Protein AF-A0A9J6EP85-F1 (afdb_monomer_lite)

Sequence (199 aa):
MLLAIYEDELSQPPHRGDGTAGDRTTTSPAGEVPAAAPGVSAAAPAQDTLKTDIIEDSDADQDAQGGNAARDAQGPLRAPEWRRHRQSAVPTGIRGLQAIGLALLLKREENDFLLRQKEMELEHRRLDFEERHTTIAERKLTLKEERLKMEAQRQNSTEILQEISNKLDQLEKKLLAYTNKEAVSKESAQFFGLKYSSS

Organism: Rhipicephalus microplus (NCBI:txid6941)

Radius of gyration: 48.94 Å; chains: 1; bounding box: 104×76×146 Å

Secondary structure (DSSP, 8-state):
---------S-------------------------PPP-----PPP----------------------------------GGGSS------HHHHHHHHHHHHHHHHHHHHHHHHHHHHHHHHHHHHHHHHHHHHHHHHHHHHHHHHHHHHHHHHHHHHHHHHHHHHHHHHHHHHHHHHHHHHHHHHHHHHH-------

Foldseek 3Di:
DDDDDDPDDPDDDDDDDDDDDDDDDDDDDDDDDDDDDDDDDDDDDDPPPPPPPPPPPDDDDDDDPPDPPDDPDDDPPPDPPVPPPPPVVPPPVVVVVVVVVVVVVVVVVVVVVVVVVVVVVVVVVVVVVVVVVVVVVVVVVVVVVVVVVVVVVVVVVVVVVVVVVVVVVVVVVVVVVVVVVVVVVVVVCVVVPDPPPPD

Structure (mmCIF, N/CA/C/O backbone):
data_AF-A0A9J6EP85-F1
#
_entry.id   AF-A0A9J6EP85-F1
#
loop_
_atom_site.group_PDB
_atom_site.id
_atom_site.type_symbol
_atom_site.label_atom_id
_atom_site.label_alt_id
_atom_site.label_comp_id
_atom_site.label_asym_id
_atom_site.label_entity_id
_atom_site.label_seq_id
_atom_site.pdbx_PDB_ins_code
_atom_site.Cartn_x
_atom_site.Cartn_y
_atom_site.Cartn_z
_atom_site.occupancy
_atom_site.B_iso_or_equiv
_atom_site.auth_seq_id
_atom_site.auth_comp_id
_atom_site.auth_asym_id
_atom_site.auth_atom_id
_atom_site.pdbx_PDB_model_num
ATOM 1 N N . MET A 1 1 ? -35.239 11.608 10.887 1.00 47.44 1 MET A N 1
ATOM 2 C CA . MET A 1 1 ? -34.723 12.824 10.218 1.00 47.44 1 MET A CA 1
ATOM 3 C C . MET A 1 1 ? -33.236 12.911 10.515 1.00 47.44 1 MET A C 1
ATOM 5 O O . MET A 1 1 ? -32.899 12.710 11.671 1.00 47.44 1 MET A O 1
ATOM 9 N N . LEU A 1 2 ? -32.413 13.194 9.495 1.00 42.66 2 LEU A N 1
ATOM 10 C CA . LEU A 1 2 ? -30.933 13.246 9.477 1.00 42.66 2 LEU A CA 1
ATOM 11 C C . LEU A 1 2 ? -30.192 11.939 9.131 1.00 42.66 2 LEU A C 1
ATOM 13 O O . LEU A 1 2 ? -29.310 11.495 9.851 1.00 42.66 2 LEU A O 1
ATOM 17 N N . LEU A 1 3 ? -30.512 11.376 7.965 1.00 48.06 3 LEU A N 1
ATOM 18 C CA . LEU A 1 3 ? -29.605 10.538 7.171 1.00 48.06 3 LEU A CA 1
ATOM 19 C C . LEU A 1 3 ? -29.808 10.939 5.706 1.00 48.06 3 LEU A C 1
ATOM 21 O O . LEU A 1 3 ? -30.805 10.516 5.132 1.00 48.06 3 LEU A O 1
ATOM 25 N N . ALA A 1 4 ? -28.954 11.816 5.164 1.00 52.66 4 ALA A N 1
ATOM 26 C CA . ALA A 1 4 ? -28.744 12.038 3.719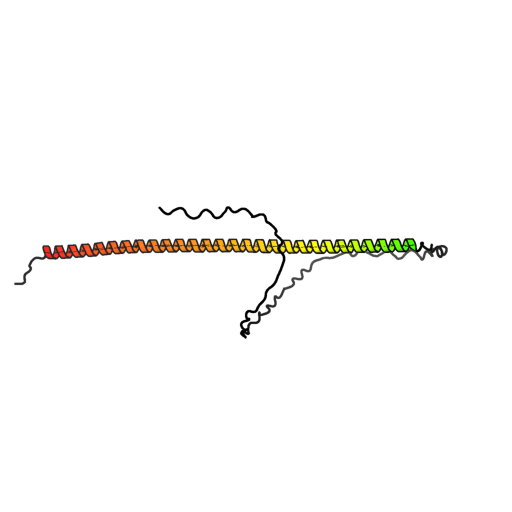 1.00 52.66 4 ALA A CA 1
ATOM 27 C C . ALA A 1 4 ? -27.883 13.291 3.468 1.00 52.66 4 ALA A C 1
ATOM 29 O O . ALA A 1 4 ? -28.411 14.306 3.035 1.00 52.66 4 ALA A O 1
ATOM 30 N N . ILE A 1 5 ? -26.578 13.243 3.744 1.00 56.25 5 ILE A N 1
ATOM 31 C CA . ILE A 1 5 ? -25.584 14.117 3.094 1.00 56.25 5 ILE A CA 1
ATOM 32 C C . ILE A 1 5 ? -24.268 13.341 3.151 1.00 56.25 5 ILE A C 1
ATOM 34 O O . ILE A 1 5 ? -23.709 13.278 4.233 1.00 56.25 5 ILE A O 1
ATOM 38 N N . TYR A 1 6 ? -23.855 12.666 2.074 1.00 49.81 6 TYR A N 1
ATOM 39 C CA . TYR A 1 6 ? -22.454 12.324 1.732 1.00 49.81 6 TYR A CA 1
ATOM 40 C C . TYR A 1 6 ? -22.402 11.348 0.542 1.00 49.81 6 TYR A C 1
ATOM 42 O O . TYR A 1 6 ? -21.746 10.321 0.609 1.00 49.81 6 TYR A O 1
ATOM 50 N N . GLU A 1 7 ? -23.079 11.660 -0.562 1.00 52.28 7 GLU A N 1
ATOM 51 C CA . GLU A 1 7 ? -22.763 11.066 -1.870 1.00 52.28 7 GLU A CA 1
ATOM 52 C C . GLU A 1 7 ? -23.063 12.106 -2.953 1.00 52.28 7 GLU A C 1
ATOM 54 O O . GLU A 1 7 ? -24.185 12.153 -3.441 1.00 52.28 7 GLU A O 1
ATOM 59 N N . ASP A 1 8 ? -22.102 12.989 -3.273 1.00 47.31 8 ASP A N 1
ATOM 60 C CA . ASP A 1 8 ? -22.182 13.798 -4.508 1.00 47.31 8 ASP A CA 1
ATOM 61 C C . ASP A 1 8 ? -20.848 14.409 -5.013 1.00 47.31 8 ASP A C 1
ATOM 63 O O . ASP A 1 8 ? -20.841 15.460 -5.645 1.00 47.31 8 ASP A O 1
ATOM 67 N N . GLU A 1 9 ? -19.683 13.787 -4.769 1.00 47.81 9 GLU A N 1
ATOM 68 C CA . GLU A 1 9 ? -18.381 14.350 -5.218 1.00 47.81 9 GLU A CA 1
ATOM 69 C C . GLU A 1 9 ? -17.581 13.483 -6.209 1.00 47.81 9 GLU A C 1
ATOM 71 O O . GLU A 1 9 ? -16.380 13.671 -6.389 1.00 47.81 9 GLU A O 1
ATOM 76 N N . LEU A 1 10 ? -18.224 12.560 -6.929 1.00 51.25 10 LEU A N 1
ATOM 77 C CA . LEU A 1 10 ? -17.559 11.755 -7.969 1.00 51.25 10 LEU A CA 1
ATOM 78 C C . LEU A 1 10 ? -18.275 11.836 -9.323 1.00 51.25 10 LEU A C 1
ATOM 80 O O . LEU A 1 10 ? -18.579 10.829 -9.952 1.00 51.25 10 LEU A O 1
ATOM 84 N N . SER A 1 11 ? -18.525 13.058 -9.796 1.00 51.59 11 SER A N 1
ATOM 85 C CA . SER A 1 11 ? -18.908 13.306 -11.190 1.00 51.59 11 SER A CA 1
ATOM 86 C C . SER A 1 11 ? -18.532 14.726 -11.625 1.00 51.59 11 SER A C 1
ATOM 88 O O . SER A 1 11 ? -19.385 15.607 -11.724 1.00 51.59 11 SER A O 1
ATOM 90 N N . GLN A 1 12 ? -17.255 14.956 -11.941 1.00 55.44 12 GLN A N 1
ATOM 91 C CA . GLN A 1 12 ? -16.873 16.067 -12.817 1.00 55.44 12 GLN A CA 1
ATOM 92 C C . GLN A 1 12 ? -16.028 15.552 -13.995 1.00 55.44 12 GLN A C 1
ATOM 94 O O . GLN A 1 12 ? -15.040 14.848 -13.774 1.00 55.44 12 GLN A O 1
ATOM 99 N N . PRO A 1 13 ? -16.411 15.861 -15.250 1.00 61.78 13 PRO A N 1
ATOM 100 C CA . PRO A 1 13 ? -15.645 15.508 -16.443 1.00 61.78 13 PRO A CA 1
ATOM 101 C C . PRO A 1 13 ? -14.466 16.479 -16.669 1.00 61.78 13 PRO A C 1
ATOM 103 O O . PRO A 1 13 ? -14.471 17.592 -16.140 1.00 61.78 13 PRO A O 1
ATOM 106 N N . PRO A 1 14 ? -13.454 16.106 -17.478 1.00 59.59 14 PRO A N 1
ATOM 107 C CA . PRO A 1 14 ? -12.296 16.960 -17.718 1.00 59.59 14 PRO A CA 1
ATOM 108 C C . PRO A 1 14 ? -12.664 18.137 -18.632 1.00 59.59 14 PRO A C 1
ATOM 110 O O . PRO A 1 14 ? -13.113 17.947 -19.766 1.00 59.59 14 PRO A O 1
ATOM 113 N N . HIS A 1 15 ? -12.433 19.364 -18.160 1.00 58.47 15 HIS A N 1
ATOM 114 C CA . HIS A 1 15 ? -12.552 20.559 -18.988 1.00 58.47 15 HIS A CA 1
ATOM 115 C C . HIS A 1 15 ? -11.444 20.593 -20.047 1.00 58.47 15 HIS A C 1
ATOM 117 O O . HIS A 1 15 ? -10.254 20.734 -19.767 1.00 58.47 15 HIS A O 1
ATOM 123 N N . ARG A 1 16 ? -11.899 20.444 -21.290 1.00 52.47 16 ARG A N 1
ATOM 124 C CA . ARG A 1 16 ? -11.203 20.720 -22.544 1.00 52.47 16 ARG A CA 1
ATOM 125 C C . ARG A 1 16 ? -10.906 22.223 -22.616 1.00 52.47 16 ARG A C 1
ATOM 127 O O . ARG A 1 16 ? -11.769 23.026 -22.279 1.00 52.47 16 ARG A O 1
ATOM 134 N N . GLY A 1 17 ? -9.675 22.563 -22.989 1.00 48.53 17 GLY A N 1
ATOM 135 C CA . GLY A 1 17 ? -9.138 23.916 -22.881 1.00 48.53 17 GLY A CA 1
ATOM 136 C C . GLY A 1 17 ? -9.738 24.942 -23.833 1.00 48.53 17 GLY A C 1
ATOM 137 O O . GLY A 1 17 ? -10.342 24.589 -24.838 1.00 48.53 17 GLY A O 1
ATOM 138 N N . ASP A 1 18 ? -9.442 26.202 -23.531 1.00 49.44 18 ASP A N 1
ATOM 139 C CA . ASP A 1 18 ? -9.419 27.289 -24.497 1.00 49.44 18 ASP A CA 1
ATOM 140 C C . ASP A 1 18 ? -8.158 28.115 -24.257 1.00 49.44 18 ASP A C 1
ATOM 142 O O . ASP A 1 18 ? -7.893 28.620 -23.164 1.00 49.44 18 ASP A O 1
ATOM 146 N N . GLY A 1 19 ? -7.336 28.181 -25.300 1.00 49.34 19 GLY A N 1
ATOM 147 C CA . GLY A 1 19 ? -6.222 29.100 -25.377 1.00 49.34 19 GLY A CA 1
ATOM 148 C C . GLY A 1 19 ? -6.728 30.483 -25.754 1.00 49.34 19 GLY A C 1
ATOM 149 O O . GLY A 1 19 ? -7.435 30.642 -26.743 1.00 49.34 19 GLY A O 1
ATOM 150 N N . THR A 1 20 ? -6.276 31.494 -25.026 1.00 53.97 20 THR A N 1
ATOM 151 C CA . THR A 1 20 ? -6.288 32.875 -25.506 1.00 53.97 20 THR A CA 1
ATOM 152 C C . THR A 1 20 ? -4.973 33.535 -25.140 1.00 53.97 20 THR A C 1
ATOM 154 O O . THR A 1 20 ? -4.663 33.755 -23.971 1.00 53.97 20 THR A O 1
ATOM 157 N N . ALA A 1 21 ? -4.201 33.825 -26.185 1.00 51.84 21 ALA A N 1
ATOM 158 C CA . ALA A 1 21 ? -3.102 34.768 -26.169 1.00 51.84 21 ALA A CA 1
ATOM 159 C C . ALA A 1 21 ? -3.625 36.169 -25.813 1.00 51.84 21 ALA A C 1
ATOM 161 O O . ALA A 1 21 ? -4.659 36.597 -26.325 1.00 51.84 21 ALA A O 1
ATOM 162 N N . GLY A 1 22 ? -2.896 36.882 -24.960 1.00 46.72 22 GLY A N 1
ATOM 163 C CA . GLY A 1 22 ? -3.214 38.244 -24.548 1.00 46.72 22 GLY A CA 1
ATOM 164 C C . GLY A 1 22 ? -1.950 38.949 -24.086 1.00 46.72 22 GLY A C 1
ATOM 165 O O . GLY A 1 22 ? -1.411 38.659 -23.026 1.00 46.72 22 GLY A O 1
ATOM 166 N N . ASP A 1 23 ? -1.466 39.817 -24.956 1.00 44.22 23 ASP A N 1
ATOM 167 C CA . ASP A 1 23 ? -0.213 40.552 -24.909 1.00 44.22 23 ASP A CA 1
ATOM 168 C C . ASP A 1 23 ? -0.287 41.754 -23.932 1.00 44.22 23 ASP A C 1
ATOM 170 O O . ASP A 1 23 ? -1.330 42.394 -23.809 1.00 44.22 23 ASP A O 1
ATOM 174 N N . ARG A 1 24 ? 0.878 42.119 -23.373 1.00 44.25 24 ARG A N 1
ATOM 175 C CA . ARG A 1 24 ? 1.337 43.479 -22.986 1.00 44.25 24 ARG A CA 1
ATOM 176 C C . ARG A 1 24 ? 0.997 44.156 -21.636 1.00 44.25 24 ARG A C 1
ATOM 178 O O . ARG A 1 24 ? -0.131 44.464 -21.279 1.00 44.25 24 ARG A O 1
ATOM 185 N N . THR A 1 25 ? 2.124 44.632 -21.080 1.00 40.75 25 THR A N 1
ATOM 186 C CA . THR A 1 25 ? 2.438 45.949 -20.474 1.00 40.75 25 THR A CA 1
ATOM 187 C C . THR A 1 25 ? 2.262 46.201 -18.970 1.00 40.75 25 THR A C 1
ATOM 189 O O . THR A 1 25 ? 1.178 46.459 -18.475 1.00 40.75 25 THR A O 1
ATOM 192 N N . THR A 1 26 ? 3.435 46.242 -18.313 1.00 52.06 26 THR A N 1
ATOM 193 C CA . THR A 1 26 ? 3.971 47.286 -17.407 1.00 52.06 26 THR A CA 1
ATOM 194 C C . THR A 1 26 ? 3.113 47.802 -16.252 1.00 52.06 26 THR A C 1
ATOM 196 O O . THR A 1 26 ? 2.194 48.571 -16.492 1.00 52.06 26 THR A O 1
ATOM 199 N N . THR A 1 27 ? 3.588 47.576 -15.016 1.00 39.91 27 THR A N 1
ATOM 200 C CA . THR A 1 27 ? 4.033 48.637 -14.075 1.00 39.91 27 THR A CA 1
ATOM 201 C C . THR A 1 27 ? 4.578 48.033 -12.768 1.00 39.91 27 THR A C 1
ATOM 203 O O . THR A 1 27 ? 3.901 47.249 -12.116 1.00 39.91 27 THR A O 1
ATOM 206 N N . SER A 1 28 ? 5.807 48.423 -12.404 1.00 43.47 28 SER A N 1
ATOM 207 C CA . SER A 1 28 ? 6.413 48.349 -11.051 1.00 43.47 28 SER A CA 1
ATOM 208 C C . SER A 1 28 ? 5.618 49.241 -10.062 1.00 43.47 28 SER A C 1
ATOM 210 O O . SER A 1 28 ? 4.925 50.124 -10.575 1.00 43.47 28 SER A O 1
ATOM 212 N N . PRO A 1 29 ? 5.728 49.144 -8.708 1.00 57.97 29 PRO A N 1
ATOM 213 C CA . PRO A 1 29 ? 7.002 49.026 -7.978 1.00 57.97 29 PRO A CA 1
ATOM 214 C C . PRO A 1 29 ? 7.007 48.227 -6.645 1.00 57.97 29 PRO A C 1
ATOM 216 O O . PRO A 1 29 ? 5.978 47.881 -6.086 1.00 57.97 29 PRO A O 1
ATOM 219 N N . ALA A 1 30 ? 8.232 47.997 -6.153 1.00 44.72 30 ALA A N 1
ATOM 220 C CA . ALA A 1 30 ? 8.689 48.003 -4.753 1.00 44.72 30 ALA A CA 1
ATOM 221 C C . ALA A 1 30 ? 7.806 47.398 -3.635 1.00 44.72 30 ALA A C 1
ATOM 223 O O . ALA A 1 30 ? 6.784 47.952 -3.250 1.00 44.72 30 ALA A O 1
ATOM 224 N N . GLY A 1 31 ? 8.335 46.355 -2.990 1.00 40.81 31 GLY A N 1
ATOM 225 C CA . GLY A 1 31 ? 7.907 45.865 -1.674 1.00 40.81 31 GLY A CA 1
ATOM 226 C C . GLY A 1 31 ? 8.790 44.688 -1.259 1.00 40.81 31 GLY A C 1
ATOM 227 O O . GLY A 1 31 ? 8.630 43.587 -1.761 1.00 40.81 31 GLY A O 1
ATOM 228 N N . GLU A 1 32 ? 9.922 44.978 -0.624 1.00 41.56 32 GLU A N 1
ATOM 229 C CA . GLU A 1 32 ? 10.151 44.698 0.801 1.00 41.56 32 GLU A CA 1
ATOM 230 C C . GLU A 1 32 ? 10.635 43.261 1.069 1.00 41.56 32 GLU A C 1
ATOM 232 O O . GLU A 1 32 ? 9.890 42.287 1.085 1.00 41.56 32 GLU A O 1
ATOM 237 N N . VAL A 1 33 ? 11.949 43.163 1.272 1.00 55.19 33 VAL A N 1
ATOM 238 C CA . VAL A 1 33 ? 12.662 41.989 1.773 1.00 55.19 33 VAL A CA 1
ATOM 239 C C . VAL A 1 33 ? 12.679 42.075 3.299 1.00 55.19 33 VAL A C 1
ATOM 241 O O . VAL A 1 33 ? 13.221 43.055 3.814 1.00 55.19 33 VAL A O 1
ATOM 244 N N . PRO A 1 34 ? 12.220 41.058 4.045 1.00 57.53 34 PRO A N 1
ATOM 245 C CA . PRO A 1 34 ? 12.643 40.889 5.419 1.00 57.53 34 PRO A CA 1
ATOM 246 C C . PRO A 1 34 ? 13.739 39.823 5.517 1.00 57.53 34 PRO A C 1
ATOM 248 O O . PRO A 1 34 ? 13.536 38.642 5.256 1.00 57.53 34 PRO A O 1
ATOM 251 N N . ALA A 1 35 ? 14.911 40.322 5.904 1.00 42.84 35 ALA A N 1
ATOM 252 C CA . ALA A 1 35 ? 15.793 39.787 6.935 1.00 42.84 35 ALA A CA 1
ATOM 253 C C . ALA A 1 35 ? 16.073 38.272 6.954 1.00 42.84 35 ALA A C 1
ATOM 255 O O . ALA A 1 35 ? 15.329 37.462 7.501 1.00 42.84 35 ALA A O 1
ATOM 256 N N . ALA A 1 36 ? 17.282 37.942 6.498 1.00 44.28 36 ALA A N 1
ATOM 257 C CA . ALA A 1 36 ? 18.016 36.762 6.920 1.00 44.28 36 ALA A CA 1
ATOM 258 C C . ALA A 1 36 ? 18.275 36.801 8.439 1.00 44.28 36 ALA A C 1
ATOM 260 O O . ALA A 1 36 ? 18.883 37.747 8.945 1.00 44.28 36 ALA A O 1
ATOM 261 N N . ALA A 1 37 ? 17.854 35.754 9.149 1.00 49.94 37 ALA A N 1
ATOM 262 C CA . ALA A 1 37 ? 18.314 35.448 10.500 1.00 49.94 37 ALA A CA 1
ATOM 263 C C . ALA A 1 37 ? 19.398 34.351 10.441 1.00 49.94 37 ALA A C 1
ATOM 265 O O . ALA A 1 37 ? 19.275 33.420 9.638 1.00 49.94 37 ALA A O 1
ATOM 266 N N . PRO A 1 38 ? 20.462 34.445 11.258 1.00 53.78 38 PRO A N 1
ATOM 267 C CA . PRO A 1 38 ? 21.594 33.533 11.211 1.00 53.78 38 PRO A CA 1
ATOM 268 C C . PRO A 1 38 ? 21.418 32.342 12.160 1.00 53.78 38 PRO A C 1
ATOM 270 O O . PRO A 1 38 ? 20.902 32.479 13.264 1.00 53.78 38 PRO A O 1
ATOM 273 N N . GLY A 1 39 ? 21.989 31.207 11.758 1.00 41.38 39 GLY A N 1
ATOM 274 C CA . GLY A 1 39 ? 22.567 30.235 12.681 1.00 41.38 39 GLY A CA 1
ATOM 275 C C . GLY A 1 39 ? 21.625 29.172 13.236 1.00 41.38 39 GLY A C 1
ATOM 276 O O . GLY A 1 39 ? 21.005 29.371 14.270 1.00 41.38 39 GLY A O 1
ATOM 277 N N . VAL A 1 40 ? 21.701 27.969 12.663 1.00 43.84 40 VAL A N 1
ATOM 278 C CA . VAL A 1 40 ? 21.847 26.760 13.484 1.00 43.84 40 VAL A CA 1
ATOM 279 C C . VAL A 1 40 ? 22.869 25.856 12.802 1.00 43.84 40 VAL A C 1
ATOM 281 O O . VAL A 1 40 ? 22.677 25.379 11.687 1.00 43.84 40 VAL A O 1
ATOM 284 N N . SER A 1 41 ? 24.004 25.719 13.473 1.00 47.19 41 SER A N 1
ATOM 285 C CA . SER A 1 41 ? 25.067 24.775 13.165 1.00 47.19 41 SER A CA 1
ATOM 286 C C . SER A 1 41 ? 24.737 23.423 13.809 1.00 47.19 41 SER A C 1
ATOM 288 O O . SER A 1 41 ? 24.039 23.389 14.820 1.00 47.19 41 SER A O 1
ATOM 290 N N . ALA A 1 42 ? 25.338 22.363 13.265 1.00 40.09 42 ALA A N 1
ATOM 291 C CA . ALA A 1 42 ? 25.390 20.977 13.749 1.00 40.09 42 ALA A CA 1
ATOM 292 C C . ALA A 1 42 ? 24.246 20.032 13.329 1.00 40.09 42 ALA A C 1
ATOM 294 O O . ALA A 1 42 ? 23.185 19.985 13.938 1.00 40.09 42 ALA A O 1
ATOM 295 N N . ALA A 1 43 ? 24.536 19.170 12.353 1.00 40.56 43 ALA A N 1
ATOM 296 C CA . ALA A 1 43 ? 24.827 17.757 12.620 1.00 40.56 43 ALA A CA 1
ATOM 297 C C . ALA A 1 43 ? 25.292 17.083 11.318 1.00 40.56 43 ALA A C 1
ATOM 299 O O . ALA A 1 43 ? 24.580 17.062 10.318 1.00 40.56 43 ALA A O 1
ATOM 300 N N . ALA A 1 44 ? 26.520 16.570 11.331 1.00 54.03 44 ALA A N 1
ATOM 301 C CA . ALA A 1 44 ? 27.072 15.757 10.259 1.00 54.03 44 ALA A CA 1
ATOM 302 C C . ALA A 1 44 ? 26.286 14.439 10.141 1.00 54.03 44 ALA A C 1
ATOM 304 O O . ALA A 1 44 ? 26.082 13.786 11.167 1.00 54.03 44 ALA A O 1
ATOM 305 N N . PRO A 1 45 ? 25.884 13.991 8.940 1.00 54.66 45 PRO A N 1
ATOM 306 C CA . PRO A 1 45 ? 25.510 12.600 8.769 1.00 54.66 45 PRO A CA 1
ATOM 307 C C . PRO A 1 45 ? 26.788 11.755 8.779 1.00 54.66 45 PRO A C 1
ATOM 309 O O . PRO A 1 45 ? 27.689 11.940 7.958 1.00 54.66 45 PRO A O 1
ATOM 312 N N . ALA A 1 46 ? 26.863 10.856 9.759 1.00 48.53 46 ALA A N 1
ATOM 313 C CA . ALA A 1 46 ? 27.843 9.789 9.822 1.00 48.53 46 ALA A CA 1
ATOM 314 C C . ALA A 1 46 ? 27.864 9.039 8.484 1.00 48.53 46 ALA A C 1
ATOM 316 O O . ALA A 1 46 ? 26.829 8.592 7.990 1.00 48.53 46 ALA A O 1
ATOM 317 N N . GLN A 1 47 ? 29.047 8.937 7.884 1.00 44.31 47 GLN A N 1
ATOM 318 C CA . GLN A 1 47 ? 29.271 8.027 6.776 1.00 44.31 47 GLN A CA 1
ATOM 319 C C . GLN A 1 47 ? 29.348 6.615 7.348 1.00 44.31 47 GLN A C 1
ATOM 321 O O . GLN A 1 47 ? 30.398 6.192 7.834 1.00 44.31 47 GLN A O 1
ATOM 326 N N . ASP A 1 48 ? 28.224 5.905 7.309 1.00 46.03 48 ASP A N 1
ATOM 327 C CA . ASP A 1 48 ? 28.226 4.459 7.466 1.00 46.03 48 ASP A CA 1
ATOM 328 C C . ASP A 1 48 ? 28.921 3.857 6.247 1.00 46.03 48 ASP A C 1
ATOM 330 O O . ASP A 1 48 ? 28.426 3.842 5.119 1.00 46.03 48 ASP A O 1
ATOM 334 N N . THR A 1 49 ? 30.138 3.399 6.506 1.00 52.31 49 THR A N 1
ATOM 335 C CA . THR A 1 49 ? 30.929 2.569 5.614 1.00 52.31 49 THR A CA 1
ATOM 336 C C . THR A 1 49 ? 30.253 1.206 5.528 1.00 52.31 49 THR A C 1
ATOM 338 O O . THR A 1 49 ? 30.526 0.295 6.308 1.00 52.31 49 THR A O 1
ATOM 341 N N . LEU A 1 50 ? 29.340 1.066 4.568 1.00 48.50 50 LEU A N 1
ATOM 342 C CA . LEU A 1 50 ? 28.890 -0.237 4.097 1.00 48.50 50 LEU A CA 1
ATOM 343 C C . LEU A 1 50 ? 30.108 -0.969 3.526 1.00 48.50 50 LEU A C 1
ATOM 345 O O . LEU A 1 50 ? 30.523 -0.746 2.390 1.00 48.50 50 LEU A O 1
ATOM 349 N N . LYS A 1 51 ? 30.697 -1.831 4.359 1.00 49.25 51 LYS A N 1
ATOM 350 C CA . LYS A 1 51 ? 31.507 -2.964 3.921 1.00 49.25 51 LYS A CA 1
ATOM 351 C C . LYS A 1 51 ? 30.617 -3.832 3.040 1.00 49.25 51 LYS A C 1
ATOM 353 O O . LYS A 1 51 ? 29.833 -4.637 3.530 1.00 49.25 51 LYS A O 1
ATOM 358 N N . THR A 1 52 ? 30.705 -3.621 1.737 1.00 51.88 52 THR A N 1
ATOM 359 C CA . THR A 1 52 ? 30.329 -4.636 0.765 1.00 51.88 52 THR A CA 1
ATOM 360 C C . THR A 1 52 ? 31.395 -5.717 0.842 1.00 51.88 52 THR A C 1
ATOM 362 O O . THR A 1 52 ? 32.497 -5.541 0.318 1.00 51.88 52 THR A O 1
ATOM 365 N N . ASP A 1 53 ? 31.082 -6.801 1.545 1.00 50.94 53 ASP A N 1
ATOM 366 C CA . ASP A 1 53 ? 31.773 -8.070 1.370 1.00 50.94 53 ASP A CA 1
ATOM 367 C C . ASP A 1 53 ? 31.538 -8.496 -0.084 1.00 50.94 53 ASP A C 1
ATOM 369 O O . ASP A 1 53 ? 30.451 -8.920 -0.477 1.00 50.94 53 ASP A O 1
ATOM 373 N N . ILE A 1 54 ? 32.554 -8.257 -0.910 1.00 54.06 54 ILE A N 1
ATOM 374 C CA . ILE A 1 54 ? 32.657 -8.785 -2.263 1.00 54.06 54 ILE A CA 1
ATOM 375 C C . ILE A 1 54 ? 32.865 -10.286 -2.083 1.00 54.06 54 ILE A C 1
ATOM 377 O O . ILE A 1 54 ? 33.950 -10.736 -1.722 1.00 54.06 54 ILE A O 1
ATOM 381 N N . ILE A 1 55 ? 31.793 -11.048 -2.272 1.00 51.09 55 ILE A N 1
ATOM 382 C CA . ILE A 1 55 ? 31.869 -12.488 -2.481 1.00 51.09 55 ILE A CA 1
ATOM 383 C C . ILE A 1 55 ? 32.460 -12.660 -3.880 1.00 51.09 55 ILE A C 1
ATOM 385 O O . ILE A 1 55 ? 31.788 -12.470 -4.893 1.00 51.09 55 ILE A O 1
ATOM 389 N N . GLU A 1 56 ? 33.765 -12.919 -3.920 1.00 51.22 56 GLU A N 1
ATOM 390 C CA . GLU A 1 56 ? 34.448 -13.465 -5.085 1.00 51.22 56 GLU A CA 1
ATOM 391 C C . GLU A 1 56 ? 33.993 -14.919 -5.254 1.00 51.22 56 GLU A C 1
ATOM 393 O O . GLU A 1 56 ? 34.650 -15.846 -4.781 1.00 51.22 56 GLU A O 1
ATOM 398 N N . ASP A 1 57 ? 32.868 -15.122 -5.938 1.00 48.75 57 ASP A N 1
ATOM 399 C CA . ASP A 1 57 ? 32.564 -16.420 -6.534 1.00 48.75 57 ASP A CA 1
ATOM 400 C C . ASP A 1 57 ? 33.496 -16.599 -7.741 1.00 48.75 57 ASP A C 1
ATOM 402 O O . ASP A 1 57 ? 33.202 -16.253 -8.888 1.00 48.75 57 ASP A O 1
ATOM 406 N N . SER A 1 58 ? 34.692 -17.095 -7.415 1.00 53.84 58 SER A N 1
ATOM 407 C CA . SER A 1 58 ? 35.423 -18.018 -8.273 1.00 53.84 58 SER A CA 1
ATOM 408 C C . SER A 1 58 ? 34.476 -19.136 -8.685 1.00 53.84 58 SER A C 1
ATOM 410 O O . SER A 1 58 ? 33.852 -19.727 -7.816 1.00 53.84 58 SER A O 1
ATOM 412 N N . AS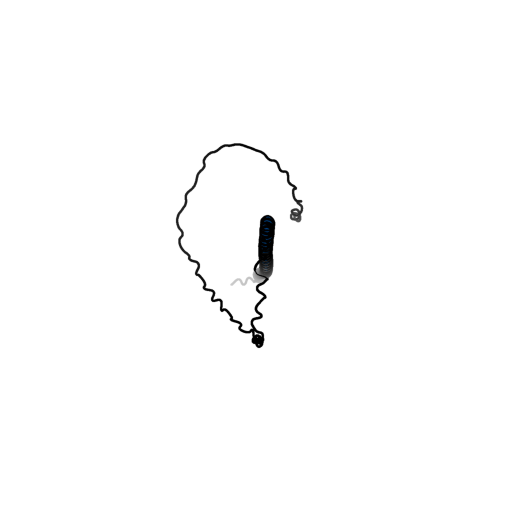P A 1 59 ? 34.358 -19.373 -9.990 1.00 55.00 59 ASP A N 1
ATOM 413 C CA . ASP A 1 59 ? 34.325 -20.700 -10.618 1.00 55.00 59 ASP A CA 1
ATOM 414 C C . ASP A 1 59 ? 33.968 -20.528 -12.101 1.00 55.00 59 ASP A C 1
ATOM 416 O O . ASP A 1 59 ? 32.809 -20.476 -12.511 1.00 55.00 59 ASP A O 1
ATOM 420 N N . ALA A 1 60 ? 35.007 -20.418 -12.926 1.00 55.31 60 ALA A N 1
ATOM 421 C CA . ALA A 1 60 ? 34.926 -20.736 -14.346 1.00 55.31 60 ALA A CA 1
ATOM 422 C C . ALA A 1 60 ? 36.246 -21.385 -14.771 1.00 55.31 60 ALA A C 1
ATOM 424 O O . ALA A 1 60 ? 37.143 -20.759 -15.341 1.00 55.31 60 ALA A O 1
ATOM 425 N N . ASP A 1 61 ? 36.352 -22.649 -14.370 1.00 53.81 61 ASP A N 1
ATOM 426 C CA . ASP A 1 61 ? 36.838 -23.780 -15.159 1.00 53.81 61 ASP A CA 1
ATOM 427 C C . ASP A 1 61 ? 37.213 -23.430 -16.610 1.00 53.81 61 ASP A C 1
ATOM 429 O O . ASP A 1 61 ? 36.422 -22.905 -17.391 1.00 53.81 61 ASP A O 1
ATOM 433 N N . GLN A 1 62 ? 38.500 -23.539 -16.927 1.00 54.41 62 GLN A N 1
ATOM 434 C CA . GLN A 1 62 ? 39.123 -24.722 -17.535 1.00 54.41 62 GLN A CA 1
ATOM 435 C C . GLN A 1 62 ? 38.915 -24.820 -19.055 1.00 54.41 62 GLN A C 1
ATOM 437 O O . GLN A 1 62 ? 37.817 -24.902 -19.593 1.00 54.41 62 GLN A O 1
ATOM 442 N N . ASP A 1 63 ? 40.071 -24.893 -19.710 1.00 56.28 63 ASP A N 1
ATOM 443 C CA . ASP A 1 63 ? 40.326 -25.685 -20.906 1.00 56.28 63 ASP A CA 1
ATOM 444 C C . ASP A 1 63 ? 39.771 -25.192 -22.244 1.00 56.28 63 ASP A C 1
ATOM 446 O O . ASP A 1 63 ? 38.866 -25.751 -22.856 1.00 56.28 63 ASP A O 1
ATOM 450 N N . ALA A 1 64 ? 40.515 -24.245 -22.818 1.00 55.69 64 ALA A N 1
ATOM 451 C CA . ALA A 1 64 ? 40.706 -24.183 -24.263 1.00 55.69 64 ALA A CA 1
ATOM 452 C C . ALA A 1 64 ? 42.205 -24.152 -24.612 1.00 55.69 64 ALA A C 1
ATOM 454 O O . ALA A 1 64 ? 42.710 -23.215 -25.231 1.00 55.69 64 ALA A O 1
ATOM 455 N N . GLN A 1 65 ? 42.932 -25.216 -24.245 1.00 53.94 65 GLN A N 1
ATOM 456 C CA . GLN A 1 65 ? 44.166 -25.608 -24.939 1.00 53.94 65 GLN A CA 1
ATOM 457 C C . GLN A 1 65 ? 43.806 -26.149 -26.335 1.00 53.94 65 GLN A C 1
ATOM 459 O O . GLN A 1 65 ? 43.816 -27.348 -26.600 1.00 53.94 65 GLN A O 1
ATOM 464 N N . GLY A 1 66 ? 43.462 -25.239 -27.247 1.00 47.00 66 GLY A N 1
ATOM 465 C CA . GLY A 1 66 ? 43.380 -25.507 -28.681 1.00 47.00 66 GLY A CA 1
ATOM 466 C C . GLY A 1 66 ? 44.749 -25.287 -29.320 1.00 47.00 66 GLY A C 1
ATOM 467 O O . GLY A 1 66 ? 45.199 -24.152 -29.460 1.00 47.00 66 GLY A O 1
ATOM 468 N N . GLY A 1 67 ? 45.432 -26.380 -29.659 1.00 49.84 67 GLY A N 1
ATOM 469 C CA . GLY A 1 67 ? 46.812 -26.395 -30.135 1.00 49.84 67 GLY A CA 1
ATOM 470 C C . GLY A 1 67 ? 47.078 -25.557 -31.389 1.00 49.84 67 GLY A C 1
ATOM 471 O O . GLY A 1 67 ? 46.545 -25.818 -32.462 1.00 49.84 67 GLY A O 1
ATOM 472 N N . ASN A 1 68 ? 48.026 -24.626 -31.274 1.00 52.41 68 ASN A N 1
ATOM 473 C CA . ASN A 1 68 ? 48.745 -24.054 -32.410 1.00 52.41 68 ASN A CA 1
ATOM 474 C C . ASN A 1 68 ? 49.989 -24.905 -32.696 1.00 52.41 68 ASN A C 1
ATOM 476 O O . ASN A 1 68 ? 51.116 -24.503 -32.422 1.00 52.41 68 ASN A O 1
ATOM 480 N N . ALA A 1 69 ? 49.779 -26.102 -33.238 1.00 56.62 69 ALA A N 1
ATOM 481 C CA . ALA A 1 69 ? 50.844 -26.959 -33.747 1.00 56.62 69 ALA A CA 1
ATOM 482 C C . ALA A 1 69 ? 50.572 -27.282 -35.220 1.00 56.62 69 ALA A C 1
ATOM 484 O O . ALA A 1 69 ? 50.127 -28.375 -35.540 1.00 56.62 69 ALA A O 1
ATOM 485 N N . ALA A 1 70 ? 50.783 -26.297 -36.101 1.00 58.00 70 ALA A N 1
ATOM 486 C CA . ALA A 1 70 ? 51.067 -26.487 -37.530 1.00 58.00 70 ALA A CA 1
ATOM 487 C C . ALA A 1 70 ? 51.210 -25.123 -38.225 1.00 58.00 70 ALA A C 1
ATOM 489 O O . ALA A 1 70 ? 50.297 -24.654 -38.908 1.00 58.00 70 ALA A O 1
ATOM 490 N N . ARG A 1 71 ? 52.360 -24.458 -38.077 1.00 53.62 71 ARG A N 1
ATOM 491 C CA . ARG A 1 71 ? 52.723 -23.385 -39.017 1.00 53.62 71 ARG A CA 1
ATOM 492 C C . ARG A 1 71 ? 54.213 -23.298 -39.327 1.00 53.62 71 ARG A C 1
ATOM 494 O O . ARG A 1 71 ? 54.693 -22.238 -39.687 1.00 53.62 71 ARG A O 1
ATOM 501 N N . ASP A 1 72 ? 54.897 -24.436 -39.291 1.00 56.50 72 ASP A N 1
ATOM 502 C CA . ASP A 1 72 ? 56.264 -24.584 -39.788 1.00 56.50 72 ASP A CA 1
ATOM 503 C C . ASP A 1 72 ? 56.279 -25.619 -40.912 1.00 56.50 72 ASP A C 1
ATOM 505 O O . ASP A 1 72 ? 56.582 -26.783 -40.689 1.00 56.50 72 ASP A O 1
ATOM 509 N N . ALA A 1 73 ? 55.867 -25.205 -42.112 1.00 57.03 73 ALA A N 1
ATOM 510 C CA . ALA A 1 73 ? 56.282 -25.794 -43.390 1.00 57.03 73 ALA A CA 1
ATOM 511 C C . ALA A 1 73 ? 55.478 -25.162 -44.530 1.00 57.03 73 ALA A C 1
ATOM 513 O O . ALA A 1 73 ? 54.412 -25.653 -44.887 1.00 57.03 73 ALA A O 1
ATOM 514 N N . GLN A 1 74 ? 55.998 -24.081 -45.110 1.00 52.50 74 GLN A N 1
ATOM 515 C CA . GLN A 1 74 ? 56.096 -23.890 -46.564 1.00 52.50 74 GLN A CA 1
ATOM 516 C C . GLN A 1 74 ? 56.784 -22.548 -46.830 1.00 52.50 74 GLN A C 1
ATOM 518 O O . GLN A 1 74 ? 56.435 -21.522 -46.255 1.00 52.50 74 GLN A O 1
ATOM 523 N N . GLY A 1 75 ? 57.846 -22.615 -47.632 1.00 53.53 75 GLY A N 1
ATOM 524 C CA . GLY A 1 75 ? 58.889 -21.605 -47.752 1.00 53.53 75 GLY A CA 1
ATOM 525 C C . GLY A 1 75 ? 58.454 -20.255 -48.331 1.00 53.53 75 GLY A C 1
ATOM 526 O O . GLY A 1 75 ? 57.291 -20.047 -48.680 1.00 53.53 75 GLY A O 1
ATOM 527 N N . PRO A 1 76 ? 59.409 -19.322 -48.480 1.00 52.75 76 PRO A N 1
ATOM 528 C CA . PRO A 1 76 ? 59.152 -18.037 -49.101 1.00 52.75 76 PRO A CA 1
ATOM 529 C C . PRO A 1 76 ? 58.869 -18.261 -50.590 1.00 52.75 76 PRO A C 1
ATOM 531 O O . PRO A 1 76 ? 59.776 -18.266 -51.423 1.00 52.75 76 PRO A O 1
ATOM 534 N N . LEU A 1 77 ? 57.595 -18.446 -50.941 1.00 58.50 77 LEU A N 1
ATOM 535 C CA . LEU A 1 77 ? 57.122 -18.262 -52.306 1.00 58.50 77 LEU A CA 1
ATOM 536 C C . LEU A 1 77 ? 57.324 -16.786 -52.639 1.00 58.50 77 LEU A C 1
ATOM 538 O O . LEU A 1 77 ? 56.493 -15.925 -52.353 1.00 58.50 77 LEU A O 1
ATOM 542 N N . ARG A 1 78 ? 58.503 -16.508 -53.193 1.00 55.62 78 ARG A N 1
ATOM 543 C CA . ARG A 1 78 ? 58.915 -15.241 -53.779 1.00 55.62 78 ARG A CA 1
ATOM 544 C C . ARG A 1 78 ? 57.836 -14.837 -54.780 1.00 55.62 78 ARG A C 1
ATOM 546 O O . ARG A 1 78 ? 57.767 -15.373 -55.883 1.00 55.62 78 ARG A O 1
ATOM 553 N N . ALA A 1 79 ? 56.952 -13.938 -54.354 1.00 57.56 79 ALA A N 1
ATOM 554 C CA . ALA A 1 79 ? 55.907 -13.402 -55.206 1.00 57.56 79 ALA A CA 1
ATOM 555 C C . ALA A 1 79 ? 56.563 -12.817 -56.473 1.00 57.56 79 ALA A C 1
ATOM 557 O O . ALA A 1 79 ? 57.558 -12.095 -56.355 1.00 57.56 79 ALA A O 1
ATOM 558 N N . PRO A 1 80 ? 56.058 -13.129 -57.678 1.00 56.81 80 PRO A N 1
ATOM 559 C CA . PRO A 1 80 ? 56.657 -12.661 -58.921 1.00 56.81 80 PRO A CA 1
ATOM 560 C C . PRO A 1 80 ? 56.706 -11.125 -58.947 1.00 56.81 80 PRO A C 1
ATOM 562 O O . PRO A 1 80 ? 55.681 -10.450 -58.840 1.00 56.81 80 PRO A O 1
ATOM 565 N N . GLU A 1 81 ? 57.914 -10.573 -59.109 1.00 56.31 81 GLU A N 1
ATOM 566 C CA . GLU A 1 81 ? 58.226 -9.130 -59.073 1.00 56.31 81 GLU A CA 1
ATOM 567 C C . GLU A 1 81 ? 57.502 -8.288 -60.138 1.00 56.31 81 GLU A C 1
ATOM 569 O O . GLU A 1 81 ? 57.462 -7.064 -60.045 1.00 56.31 81 GLU A O 1
ATOM 574 N N . TRP A 1 82 ? 56.828 -8.929 -61.088 1.00 55.75 82 TRP A N 1
ATOM 575 C CA . TRP A 1 82 ? 56.089 -8.304 -62.185 1.00 55.75 82 TRP A CA 1
ATOM 576 C C . TRP A 1 82 ? 54.745 -7.685 -61.755 1.00 55.75 82 TRP A C 1
ATOM 578 O O . TRP A 1 82 ? 54.048 -7.088 -62.573 1.00 55.75 82 TRP A O 1
ATOM 588 N N . ARG A 1 83 ? 54.367 -7.794 -60.470 1.00 50.66 83 ARG A N 1
ATOM 589 C CA . ARG A 1 83 ? 53.230 -7.056 -59.874 1.00 50.66 83 ARG A CA 1
ATOM 590 C C . ARG A 1 83 ? 53.625 -5.763 -59.157 1.00 50.66 83 ARG A C 1
ATOM 592 O O . ARG A 1 83 ? 52.771 -5.132 -58.537 1.00 50.66 83 ARG A O 1
ATOM 599 N N . ARG A 1 84 ? 54.877 -5.314 -59.251 1.00 52.91 84 ARG A N 1
ATOM 600 C CA . ARG A 1 84 ? 55.221 -3.919 -58.938 1.00 52.91 84 ARG A CA 1
ATOM 601 C C . ARG A 1 84 ? 55.019 -3.118 -60.226 1.00 52.91 84 ARG A C 1
ATOM 603 O O . ARG A 1 84 ? 55.647 -3.440 -61.217 1.00 52.91 84 ARG A O 1
ATOM 610 N N . HIS A 1 85 ? 54.137 -2.117 -60.216 1.00 50.66 85 HIS A N 1
ATOM 611 C CA . HIS A 1 85 ? 53.755 -1.254 -61.359 1.00 50.66 85 HIS A CA 1
ATOM 612 C C . HIS A 1 85 ? 52.462 -1.580 -62.110 1.00 50.66 85 HIS A C 1
ATOM 614 O O . HIS A 1 85 ? 52.360 -1.400 -63.319 1.00 50.66 85 HIS A O 1
ATOM 620 N N . ARG A 1 86 ? 51.390 -1.867 -61.373 1.00 49.84 86 ARG A N 1
ATOM 621 C CA . ARG A 1 86 ? 50.116 -1.194 -61.669 1.00 49.84 86 ARG A CA 1
ATOM 622 C C . ARG A 1 86 ? 49.556 -0.613 -60.381 1.00 49.84 86 ARG A C 1
ATOM 624 O O . ARG A 1 86 ? 48.541 -1.063 -59.868 1.00 49.84 86 ARG A O 1
ATOM 631 N N . GLN A 1 87 ? 50.230 0.416 -59.861 1.00 56.66 87 GLN A N 1
ATOM 632 C CA . GLN A 1 87 ? 49.524 1.445 -59.103 1.00 56.66 87 GLN A CA 1
ATOM 633 C C . GLN A 1 87 ? 48.605 2.133 -60.114 1.00 56.66 87 GLN A C 1
ATOM 635 O O . GLN A 1 87 ? 48.952 3.159 -60.690 1.00 56.66 87 GLN A O 1
ATOM 640 N N . SER A 1 88 ? 47.476 1.495 -60.431 1.00 55.62 88 SER A N 1
ATOM 641 C CA . SER A 1 88 ? 46.393 2.161 -61.130 1.00 55.62 88 SER A CA 1
ATOM 642 C C . SER A 1 88 ? 46.035 3.342 -60.245 1.00 55.62 88 SER A C 1
ATOM 644 O O . SER A 1 88 ? 45.520 3.153 -59.139 1.00 55.62 88 SER A O 1
ATOM 646 N N . ALA A 1 89 ? 46.414 4.539 -60.683 1.00 57.84 89 ALA A N 1
ATOM 647 C CA . ALA A 1 89 ? 45.977 5.778 -60.085 1.00 57.84 89 ALA A CA 1
ATOM 648 C C . ALA A 1 89 ? 44.450 5.754 -60.147 1.00 57.84 89 ALA A C 1
ATOM 650 O O . ALA A 1 89 ? 43.852 6.031 -61.182 1.00 57.84 89 ALA A O 1
ATOM 651 N N . VAL A 1 90 ? 43.828 5.298 -59.058 1.00 58.59 90 VAL A N 1
ATOM 652 C CA . VAL A 1 90 ? 42.386 5.397 -58.878 1.00 58.59 90 VAL A CA 1
ATOM 653 C C . VAL A 1 90 ? 42.081 6.881 -59.062 1.00 58.59 90 VAL A C 1
ATOM 655 O O . VAL A 1 90 ? 42.681 7.680 -58.334 1.00 58.59 90 VAL A O 1
ATOM 658 N N . PRO A 1 91 ? 41.234 7.258 -60.037 1.00 63.66 91 PRO A N 1
ATOM 659 C CA . PRO A 1 91 ? 40.899 8.648 -60.291 1.00 63.66 91 PRO A CA 1
ATOM 660 C C . PRO A 1 91 ? 40.550 9.324 -58.970 1.00 63.66 91 PRO A C 1
ATOM 662 O O . PRO A 1 91 ? 39.757 8.792 -58.192 1.00 63.66 91 PRO A O 1
ATOM 665 N N . THR A 1 92 ? 41.162 10.472 -58.695 1.00 68.44 92 THR A N 1
ATOM 666 C CA . THR A 1 92 ? 41.085 11.170 -57.403 1.00 68.44 92 THR A CA 1
ATOM 667 C C . THR A 1 92 ? 39.636 11.394 -56.942 1.00 68.44 92 THR A C 1
ATOM 669 O O . THR A 1 92 ? 39.359 11.368 -55.746 1.00 68.44 92 THR A O 1
ATOM 672 N N . GLY A 1 93 ? 38.690 11.502 -57.885 1.00 72.81 93 GLY A N 1
ATOM 673 C CA . GLY A 1 93 ? 37.252 11.590 -57.611 1.00 72.81 93 GLY A CA 1
ATOM 674 C C . GLY A 1 93 ? 36.626 10.342 -56.968 1.00 72.81 93 GLY A C 1
ATOM 675 O O . GLY A 1 93 ? 35.754 10.480 -56.115 1.00 72.81 93 GLY A O 1
ATOM 676 N N . ILE A 1 94 ? 37.091 9.128 -57.289 1.00 77.56 94 ILE A N 1
ATOM 677 C CA . ILE A 1 94 ? 36.545 7.883 -56.709 1.00 77.56 94 ILE A CA 1
ATOM 678 C C . ILE A 1 94 ? 36.948 7.753 -55.234 1.00 77.56 94 ILE A C 1
ATOM 680 O O . ILE A 1 94 ? 36.143 7.326 -54.409 1.00 77.56 94 ILE A O 1
ATOM 684 N N . ARG A 1 95 ? 38.164 8.186 -54.875 1.00 79.12 95 ARG A N 1
ATOM 685 C CA . ARG A 1 95 ? 38.624 8.190 -53.474 1.00 79.12 95 ARG A CA 1
ATOM 686 C C . ARG A 1 95 ? 37.821 9.161 -52.608 1.00 79.12 95 ARG A C 1
ATOM 688 O O . ARG A 1 95 ? 37.504 8.831 -51.471 1.00 79.12 95 ARG A O 1
ATOM 695 N N . GLY A 1 96 ? 37.454 10.324 -53.155 1.00 86.31 96 GLY A N 1
ATOM 696 C CA . GLY A 1 96 ? 36.597 11.290 -52.463 1.00 86.31 96 GLY A CA 1
ATOM 697 C C . GLY A 1 96 ? 35.219 10.710 -52.134 1.00 86.31 96 GLY A C 1
ATOM 698 O O . GLY A 1 96 ? 34.771 10.799 -50.995 1.00 86.31 96 GLY A O 1
ATOM 699 N N . LEU A 1 97 ? 34.583 10.036 -53.098 1.00 89.69 97 LEU A N 1
ATOM 700 C CA . LEU A 1 97 ? 33.286 9.386 -52.880 1.00 89.69 97 LEU A CA 1
ATOM 701 C C . LEU A 1 97 ? 33.362 8.234 -51.868 1.00 89.69 97 LEU A C 1
ATOM 703 O O . LEU A 1 97 ? 32.469 8.104 -51.036 1.00 89.69 97 LEU A O 1
ATOM 707 N N . GLN A 1 98 ? 34.435 7.436 -51.889 1.00 89.06 98 GLN A N 1
ATOM 708 C CA . GLN A 1 98 ? 34.657 6.388 -50.885 1.00 89.06 98 GLN A CA 1
ATOM 709 C C . GLN A 1 98 ? 34.812 6.971 -49.474 1.00 89.06 98 GLN A C 1
ATOM 711 O O . GLN A 1 98 ? 34.199 6.464 -48.538 1.00 89.06 98 GLN A O 1
ATOM 716 N N . ALA A 1 99 ? 35.573 8.060 -49.321 1.00 92.19 99 ALA A N 1
ATOM 717 C CA . ALA A 1 99 ? 35.742 8.734 -48.035 1.00 92.19 99 ALA A CA 1
ATOM 718 C C . ALA A 1 99 ? 34.421 9.319 -47.510 1.00 92.19 99 ALA A C 1
ATOM 720 O O . ALA A 1 99 ? 34.101 9.154 -46.334 1.00 92.19 99 ALA A O 1
ATOM 721 N N . ILE A 1 100 ? 33.625 9.948 -48.383 1.00 94.69 100 ILE A N 1
ATOM 722 C CA . ILE A 1 100 ? 32.295 10.462 -48.026 1.00 94.69 100 ILE A CA 1
ATOM 723 C C . ILE A 1 100 ? 31.367 9.310 -47.617 1.00 94.69 100 ILE A C 1
ATOM 725 O O . ILE A 1 100 ? 30.690 9.410 -46.596 1.00 94.69 100 ILE A O 1
ATOM 729 N N . GLY A 1 101 ? 31.359 8.205 -48.369 1.00 96.94 101 GLY A N 1
ATOM 730 C CA . GLY A 1 101 ? 30.552 7.025 -48.050 1.00 96.94 101 GLY A CA 1
ATOM 731 C C . GLY A 1 101 ? 30.889 6.431 -46.680 1.00 96.94 101 GLY A C 1
ATOM 732 O O . GLY A 1 101 ? 29.986 6.186 -45.884 1.00 96.94 101 GLY A O 1
ATOM 733 N N . LEU A 1 102 ? 32.179 6.272 -46.369 1.00 96.69 102 LEU A N 1
ATOM 734 C CA . LEU A 1 102 ? 32.634 5.798 -45.057 1.00 96.69 102 LEU A CA 1
ATOM 735 C C . LEU A 1 102 ? 32.259 6.768 -43.929 1.00 96.69 102 LEU A C 1
ATOM 737 O O . LEU A 1 102 ? 31.779 6.331 -42.888 1.00 96.69 102 LEU A O 1
ATOM 741 N N . ALA A 1 103 ? 32.412 8.077 -44.140 1.00 96.31 103 ALA A N 1
ATOM 742 C CA . ALA A 1 103 ? 32.027 9.077 -43.145 1.00 96.31 103 ALA A CA 1
ATOM 743 C C . ALA A 1 103 ? 30.516 9.061 -42.852 1.00 96.31 103 ALA A C 1
ATOM 745 O O . ALA A 1 103 ? 30.106 9.254 -41.709 1.00 96.31 103 ALA A O 1
ATOM 746 N N . LEU A 1 104 ? 29.678 8.820 -43.866 1.00 97.62 104 LEU A N 1
ATOM 747 C CA . LEU A 1 104 ? 28.232 8.672 -43.682 1.00 97.62 104 LEU A CA 1
ATOM 748 C C . LEU A 1 104 ? 27.869 7.379 -42.941 1.00 97.62 104 LEU A C 1
ATOM 750 O O . LEU A 1 104 ? 26.955 7.405 -42.119 1.00 97.62 104 LEU A O 1
ATOM 754 N N . LEU A 1 105 ? 28.580 6.276 -43.198 1.00 97.69 105 LEU A N 1
ATOM 755 C CA . LEU A 1 105 ? 28.390 5.019 -42.468 1.00 97.69 105 LEU A CA 1
ATOM 756 C C . LEU A 1 105 ? 28.758 5.163 -40.988 1.00 97.69 105 LEU A C 1
ATOM 758 O O . LEU A 1 105 ? 27.940 4.819 -40.143 1.00 97.69 105 LEU A O 1
ATOM 762 N N . LEU A 1 106 ? 29.910 5.765 -40.675 1.00 97.56 106 LEU A N 1
ATOM 763 C CA . LEU A 1 106 ? 30.316 6.024 -39.287 1.00 97.56 106 LEU A CA 1
ATOM 764 C C . LEU A 1 106 ? 29.303 6.913 -38.557 1.00 97.56 106 LEU A C 1
ATOM 766 O O . LEU A 1 106 ? 28.868 6.580 -37.462 1.00 97.56 106 LEU A O 1
ATOM 770 N N . LYS A 1 107 ? 28.837 7.994 -39.197 1.00 97.94 107 LYS A N 1
ATOM 771 C CA . LYS A 1 107 ? 27.784 8.847 -38.619 1.00 97.94 107 LYS A CA 1
ATOM 772 C C . LYS A 1 107 ? 26.477 8.095 -38.378 1.00 97.94 107 LYS A C 1
ATOM 774 O O . LYS A 1 107 ? 25.755 8.408 -37.436 1.00 97.94 107 LYS A O 1
ATOM 779 N N . ARG A 1 108 ? 26.126 7.141 -39.244 1.00 97.88 108 ARG A N 1
ATOM 780 C CA . ARG A 1 108 ? 24.946 6.295 -39.042 1.00 97.88 108 ARG A CA 1
ATOM 781 C C . ARG A 1 108 ? 25.134 5.385 -37.831 1.00 97.88 108 ARG A C 1
ATOM 783 O O . ARG A 1 108 ? 24.239 5.334 -37.000 1.00 97.88 108 ARG A O 1
ATOM 790 N N . GLU A 1 109 ? 26.284 4.729 -37.712 1.00 98.12 109 GLU A N 1
ATOM 791 C CA . GLU A 1 109 ? 26.605 3.865 -36.569 1.00 98.12 109 GLU A CA 1
ATOM 792 C C . GLU A 1 109 ? 26.628 4.648 -35.247 1.00 98.12 109 GLU A C 1
ATOM 794 O O . GLU A 1 109 ? 26.067 4.189 -34.254 1.00 98.12 109 GLU A O 1
ATOM 799 N N . GLU A 1 110 ? 27.191 5.859 -35.242 1.00 98.12 110 GLU A N 1
ATOM 800 C CA . GLU A 1 110 ? 27.155 6.772 -34.091 1.00 98.12 110 GLU A CA 1
ATOM 801 C C . GLU A 1 110 ? 25.718 7.143 -33.700 1.00 98.12 110 GLU A C 1
ATOM 803 O O . GLU A 1 110 ? 25.362 7.107 -32.521 1.00 98.12 110 GLU A O 1
ATOM 808 N N . ASN A 1 111 ? 24.866 7.466 -34.678 1.00 98.19 111 ASN A N 1
ATOM 809 C CA . ASN A 1 111 ? 23.458 7.767 -34.417 1.00 98.19 111 ASN A CA 1
ATOM 810 C C . ASN A 1 111 ? 22.702 6.547 -33.874 1.00 98.19 111 ASN A C 1
ATOM 812 O O . ASN A 1 111 ? 21.945 6.690 -32.915 1.00 98.19 111 ASN A O 1
ATOM 816 N N . ASP A 1 112 ? 22.922 5.360 -34.443 1.00 98.12 112 ASP A N 1
ATOM 817 C CA . ASP A 1 112 ? 22.300 4.115 -33.980 1.00 98.12 112 ASP A CA 1
ATOM 818 C C . ASP A 1 112 ? 22.748 3.777 -32.546 1.00 98.12 112 ASP A C 1
ATOM 820 O O . ASP A 1 112 ? 21.937 3.351 -31.719 1.00 98.12 112 ASP A O 1
ATOM 824 N N . PHE A 1 113 ? 24.016 4.030 -32.211 1.00 98.44 113 PHE A N 1
ATOM 825 C CA . PHE A 1 113 ? 24.530 3.887 -30.849 1.00 98.44 113 PHE A CA 1
ATOM 826 C C . PHE A 1 113 ? 23.858 4.865 -29.874 1.00 98.44 113 PHE A C 1
ATOM 828 O O . PHE A 1 113 ? 23.382 4.451 -28.816 1.00 98.44 113 PHE A O 1
ATOM 835 N N . LEU A 1 114 ? 23.763 6.147 -30.239 1.00 98.38 114 LEU A N 1
ATOM 836 C CA . LEU A 1 114 ? 23.106 7.164 -29.410 1.00 98.38 114 LEU A CA 1
ATOM 837 C C . LEU A 1 114 ? 21.612 6.879 -29.213 1.00 98.38 114 LEU A C 1
ATOM 839 O O . LEU A 1 114 ? 21.076 7.152 -28.137 1.00 98.38 114 LEU A O 1
ATOM 843 N N . LEU A 1 115 ? 20.936 6.335 -30.228 1.00 98.50 115 LEU A N 1
ATOM 844 C CA . LEU A 1 115 ? 19.541 5.908 -30.115 1.00 98.50 115 LEU A CA 1
ATOM 845 C C . LEU A 1 115 ? 19.399 4.768 -29.105 1.00 98.50 115 LEU A C 1
ATOM 847 O O . LEU A 1 115 ? 18.621 4.909 -28.165 1.00 98.50 115 LEU A O 1
ATOM 851 N N . ARG A 1 116 ? 20.215 3.712 -29.216 1.00 98.38 116 ARG A N 1
ATOM 852 C CA . ARG A 1 116 ? 20.207 2.596 -28.252 1.00 98.38 116 ARG A CA 1
ATOM 853 C C . ARG A 1 116 ? 20.524 3.049 -26.831 1.00 98.38 116 ARG A C 1
ATOM 855 O O . ARG A 1 116 ? 19.902 2.581 -25.885 1.00 98.38 116 ARG A O 1
ATOM 862 N N . GLN A 1 117 ? 21.465 3.978 -26.666 1.00 98.38 117 GLN A N 1
ATOM 863 C CA . GLN A 1 117 ? 21.790 4.535 -25.353 1.00 98.38 117 GLN A CA 1
ATOM 864 C C . GLN A 1 117 ? 20.582 5.250 -24.733 1.00 98.38 117 GLN A C 1
ATOM 866 O O . GLN A 1 117 ? 20.291 5.058 -23.553 1.00 98.38 117 GLN A O 1
ATOM 871 N N . LYS A 1 118 ? 19.857 6.048 -25.525 1.00 98.50 118 LYS A N 1
ATOM 872 C CA . LYS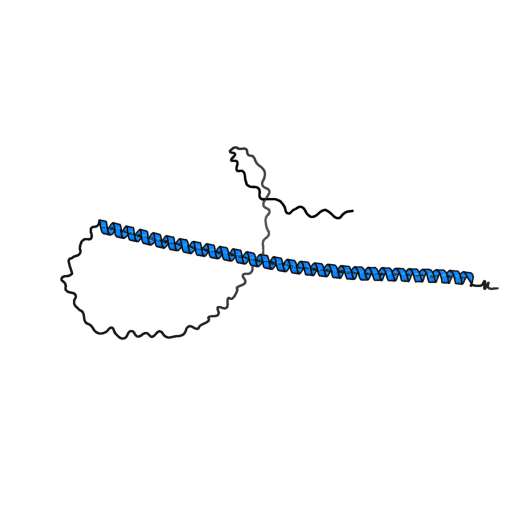 A 1 118 ? 18.640 6.730 -25.063 1.00 98.50 118 LYS A CA 1
ATOM 873 C C . LYS A 1 118 ? 17.496 5.761 -24.786 1.00 98.50 118 LYS A C 1
ATOM 875 O O . LYS A 1 118 ? 16.769 5.972 -23.823 1.00 98.50 118 LYS A O 1
ATOM 880 N N . GLU A 1 119 ? 17.328 4.724 -25.602 1.00 98.44 119 GLU A N 1
ATOM 881 C CA . GLU A 1 119 ? 16.335 3.668 -25.367 1.00 98.44 119 GLU A CA 1
ATOM 882 C C . GLU A 1 119 ? 16.594 2.972 -24.028 1.00 98.44 119 GLU A C 1
ATOM 884 O O . GLU A 1 119 ? 15.702 2.937 -23.183 1.00 98.44 119 GLU A O 1
ATOM 889 N N . MET A 1 120 ? 17.838 2.553 -23.779 1.00 98.50 120 MET A N 1
ATOM 890 C CA . MET A 1 120 ? 18.253 1.974 -22.496 1.00 98.50 120 MET A CA 1
ATOM 891 C C . MET A 1 120 ? 18.017 2.928 -21.315 1.00 98.50 120 MET A C 1
ATOM 893 O O . MET A 1 120 ? 17.551 2.510 -20.257 1.00 98.50 120 MET A O 1
ATOM 897 N N . GLU A 1 121 ? 18.309 4.222 -21.475 1.00 98.56 121 GLU A N 1
ATOM 898 C CA . GLU A 1 121 ? 18.065 5.218 -20.425 1.00 98.56 121 GLU A CA 1
ATOM 899 C C . GLU A 1 121 ? 16.564 5.396 -20.135 1.00 98.56 121 GLU A C 1
ATOM 901 O O . GLU A 1 121 ? 16.159 5.524 -18.977 1.00 98.56 121 GLU A O 1
ATOM 906 N N . LEU A 1 122 ? 15.721 5.393 -21.170 1.00 98.56 122 LEU A N 1
ATOM 907 C CA . LEU A 1 122 ? 14.268 5.471 -21.010 1.00 98.56 122 LEU A CA 1
ATOM 908 C C . LEU A 1 122 ? 13.701 4.215 -20.345 1.00 98.56 122 LEU A C 1
ATOM 910 O O . LEU A 1 122 ? 12.810 4.338 -19.503 1.00 98.56 122 LEU A O 1
ATOM 914 N N . GLU A 1 123 ? 14.223 3.034 -20.677 1.00 98.31 123 GLU A N 1
ATOM 915 C CA . GLU A 1 123 ? 13.858 1.781 -20.011 1.00 98.31 123 GLU A CA 1
ATOM 916 C C . GLU A 1 123 ? 14.243 1.795 -18.532 1.00 98.31 123 GLU A C 1
ATOM 918 O O . GLU A 1 123 ? 13.400 1.487 -17.690 1.00 98.31 123 GLU A O 1
ATOM 923 N N . HIS A 1 124 ? 15.455 2.243 -18.192 1.00 98.50 124 HIS A N 1
ATOM 924 C CA . HIS A 1 124 ? 15.872 2.386 -16.794 1.00 98.50 124 HIS A CA 1
ATOM 925 C C . HIS A 1 124 ? 14.943 3.329 -16.028 1.00 98.50 124 HIS A C 1
ATOM 927 O O . HIS A 1 124 ? 14.427 2.980 -14.970 1.00 98.50 124 HIS A O 1
ATOM 933 N N . ARG A 1 125 ? 14.652 4.508 -16.592 1.00 98.19 125 ARG A N 1
ATOM 934 C CA . ARG A 1 125 ? 13.725 5.463 -15.966 1.00 98.19 125 ARG A CA 1
ATOM 935 C C . ARG A 1 125 ? 12.331 4.866 -15.797 1.00 98.19 125 ARG A C 1
ATOM 937 O O . ARG A 1 125 ? 11.682 5.121 -14.787 1.00 98.19 125 ARG A O 1
ATOM 944 N N . ARG A 1 126 ? 11.849 4.092 -16.774 1.00 98.44 126 ARG A N 1
ATOM 945 C CA . ARG A 1 126 ? 10.559 3.401 -16.681 1.00 98.44 126 ARG A CA 1
ATOM 946 C C . ARG A 1 126 ? 10.556 2.399 -15.525 1.00 98.44 126 ARG A C 1
ATOM 948 O O . ARG A 1 126 ? 9.607 2.417 -14.744 1.00 98.44 126 ARG A O 1
ATOM 955 N N . LEU A 1 127 ? 11.601 1.584 -15.402 1.00 98.38 127 LEU A N 1
ATOM 956 C CA . LEU A 1 127 ? 11.748 0.634 -14.299 1.00 98.38 127 LEU A CA 1
ATOM 957 C C . LEU A 1 127 ? 11.804 1.354 -12.943 1.00 98.38 127 LEU A C 1
ATOM 959 O O . LEU A 1 127 ? 11.070 0.970 -12.037 1.00 98.38 127 LEU A O 1
ATOM 963 N N . ASP A 1 128 ? 12.546 2.462 -12.835 1.00 98.44 128 ASP A N 1
ATOM 964 C CA . ASP A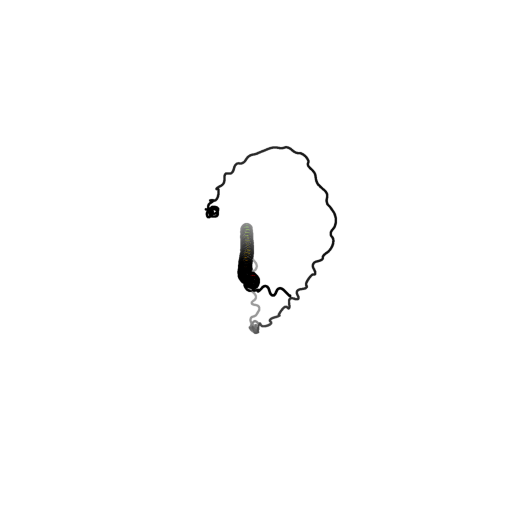 1 128 ? 12.593 3.281 -11.612 1.00 98.44 128 ASP A CA 1
ATOM 965 C C . ASP A 1 128 ? 11.201 3.805 -11.214 1.00 98.44 128 ASP A C 1
ATOM 967 O O . ASP A 1 128 ? 10.847 3.876 -10.033 1.00 98.44 128 ASP A O 1
ATOM 971 N N . PHE A 1 129 ? 10.389 4.216 -12.194 1.00 98.44 129 PHE A N 1
ATOM 972 C CA . PHE A 1 129 ? 9.018 4.658 -11.936 1.00 98.44 129 PHE A CA 1
ATOM 973 C C . PHE A 1 129 ? 8.114 3.506 -11.497 1.00 98.44 129 PHE A C 1
ATOM 975 O O . PHE A 1 129 ? 7.319 3.689 -10.571 1.00 98.44 129 PHE A O 1
ATOM 982 N N . GLU A 1 130 ? 8.227 2.342 -12.136 1.00 97.94 130 GLU A N 1
ATOM 983 C CA . GLU A 1 130 ? 7.466 1.144 -11.774 1.00 97.94 130 GLU A CA 1
ATOM 984 C C . GLU A 1 130 ? 7.821 0.680 -10.348 1.00 97.94 130 GLU A C 1
ATOM 986 O O . GLU A 1 130 ? 6.913 0.464 -9.545 1.00 97.94 130 GLU A O 1
ATOM 991 N N . GLU A 1 131 ? 9.104 0.662 -9.976 1.00 98.06 131 GLU A N 1
ATOM 992 C CA . GLU A 1 131 ? 9.574 0.325 -8.622 1.00 98.06 131 GLU A CA 1
ATOM 993 C C . GLU A 1 131 ? 9.081 1.323 -7.559 1.00 98.06 131 GLU A C 1
ATOM 995 O O . GLU A 1 131 ? 8.616 0.954 -6.473 1.00 98.06 131 GLU A O 1
ATOM 1000 N N . ARG A 1 132 ? 9.114 2.625 -7.861 1.00 98.12 132 ARG A N 1
ATOM 1001 C CA . ARG A 1 132 ? 8.536 3.631 -6.955 1.00 98.12 132 ARG A CA 1
ATOM 1002 C C . ARG A 1 132 ? 7.034 3.430 -6.799 1.00 98.12 132 ARG A C 1
ATOM 10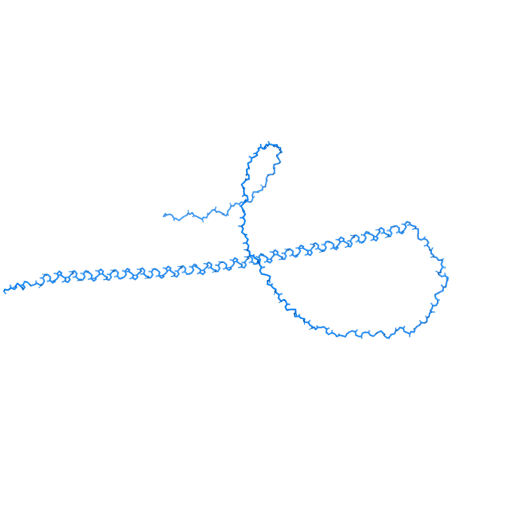04 O O . ARG A 1 132 ? 6.503 3.608 -5.701 1.00 98.12 132 ARG A O 1
ATOM 1011 N N . HIS A 1 133 ? 6.343 3.067 -7.875 1.00 98.12 133 HIS A N 1
ATOM 1012 C CA . HIS A 1 133 ? 4.907 2.830 -7.840 1.00 98.12 133 HIS A CA 1
ATOM 1013 C C . HIS A 1 133 ? 4.553 1.601 -6.992 1.00 98.12 133 HIS A C 1
ATOM 1015 O O . HIS A 1 133 ? 3.635 1.687 -6.170 1.00 98.12 133 HIS A O 1
ATOM 1021 N N . THR A 1 134 ? 5.288 0.492 -7.125 1.00 97.81 134 THR A N 1
ATOM 1022 C CA . THR A 1 134 ? 5.096 -0.698 -6.277 1.00 97.81 134 THR A CA 1
ATOM 1023 C C . THR A 1 134 ? 5.379 -0.380 -4.812 1.00 97.81 134 THR A C 1
ATOM 1025 O O . THR A 1 134 ? 4.525 -0.636 -3.965 1.00 97.81 134 THR A O 1
ATOM 1028 N N . THR A 1 135 ? 6.477 0.318 -4.518 1.00 98.19 135 THR A N 1
ATOM 1029 C CA . THR A 1 135 ? 6.823 0.747 -3.150 1.00 98.19 135 THR A CA 1
ATOM 1030 C C . THR A 1 135 ? 5.723 1.616 -2.523 1.00 98.19 135 THR A C 1
ATOM 1032 O O . THR A 1 135 ? 5.368 1.467 -1.350 1.00 98.19 135 THR A O 1
ATOM 1035 N N . ILE A 1 136 ? 5.145 2.546 -3.291 1.00 98.50 136 ILE A N 1
ATOM 1036 C CA . ILE A 1 136 ? 4.029 3.379 -2.820 1.00 98.50 136 ILE A CA 1
ATOM 1037 C C . ILE A 1 136 ? 2.779 2.526 -2.575 1.00 98.50 136 ILE A C 1
ATOM 1039 O O . ILE A 1 136 ? 2.063 2.762 -1.598 1.00 98.50 136 ILE A O 1
ATOM 1043 N N . ALA A 1 137 ? 2.491 1.557 -3.445 1.00 98.06 137 ALA A N 1
ATOM 1044 C CA . ALA A 1 137 ? 1.347 0.664 -3.288 1.00 98.06 137 ALA A CA 1
ATOM 1045 C C . ALA A 1 137 ? 1.473 -0.207 -2.027 1.00 98.06 137 ALA A C 1
ATOM 1047 O O . ALA A 1 137 ? 0.511 -0.299 -1.261 1.00 98.06 137 ALA A O 1
ATOM 1048 N N . GLU A 1 138 ? 2.658 -0.755 -1.762 1.00 98.12 138 GLU A N 1
ATOM 1049 C CA . GLU A 1 138 ? 2.958 -1.521 -0.548 1.00 98.12 138 GLU A CA 1
ATOM 1050 C C . GLU A 1 138 ? 2.769 -0.673 0.711 1.00 98.12 138 GLU A C 1
ATOM 1052 O O . GLU A 1 138 ? 2.025 -1.060 1.611 1.00 98.12 138 GLU A O 1
ATOM 1057 N N . ARG A 1 139 ? 3.330 0.543 0.745 1.00 98.25 139 ARG A N 1
ATOM 1058 C CA . ARG A 1 139 ? 3.135 1.472 1.875 1.00 98.25 139 ARG A CA 1
ATOM 1059 C C . ARG A 1 139 ? 1.669 1.850 2.090 1.00 98.25 139 ARG A C 1
ATOM 1061 O O . ARG A 1 139 ? 1.225 2.031 3.220 1.00 98.25 139 ARG A O 1
ATOM 1068 N N . LYS A 1 140 ? 0.885 1.989 1.017 1.00 98.44 140 LYS A N 1
ATOM 1069 C CA . LYS A 1 140 ? -0.563 2.230 1.139 1.00 98.44 140 LYS A CA 1
ATOM 1070 C C . LYS A 1 140 ? -1.283 1.030 1.748 1.00 98.44 140 LYS A C 1
ATOM 1072 O O . LYS A 1 140 ? -2.260 1.227 2.469 1.00 98.44 140 LYS A O 1
ATOM 1077 N N . LEU A 1 141 ? -0.843 -0.187 1.440 1.00 98.44 141 LEU A N 1
ATOM 1078 C CA . LEU A 1 141 ? -1.415 -1.408 1.993 1.00 98.44 141 LEU A CA 1
ATOM 1079 C C . LEU A 1 141 ? -1.093 -1.519 3.488 1.00 98.44 141 LEU A C 1
ATOM 1081 O O . LEU A 1 141 ? -2.020 -1.680 4.281 1.00 98.44 141 LEU A O 1
ATOM 1085 N N . THR A 1 142 ? 0.161 -1.307 3.892 1.00 98.31 142 THR A N 1
ATOM 1086 C CA . THR A 1 142 ? 0.551 -1.355 5.313 1.00 98.31 142 THR A CA 1
ATOM 1087 C C . THR A 1 142 ? -0.206 -0.325 6.155 1.00 98.31 142 THR A C 1
ATOM 1089 O O . THR A 1 142 ? -0.753 -0.663 7.202 1.00 98.31 142 THR A O 1
ATOM 1092 N N . LEU A 1 143 ? -0.359 0.908 5.660 1.00 98.50 143 LEU A N 1
ATOM 1093 C CA . LEU A 1 143 ? -1.152 1.939 6.343 1.00 98.50 143 LEU A CA 1
ATOM 1094 C C . LEU A 1 143 ? -2.636 1.559 6.480 1.00 98.50 143 LEU A C 1
ATOM 1096 O O . LEU A 1 143 ? -3.277 1.903 7.476 1.00 98.50 143 LEU A O 1
ATOM 1100 N N . LYS A 1 144 ? -3.209 0.851 5.497 1.00 98.44 144 LYS A N 1
ATOM 1101 C CA . LYS A 1 144 ? -4.584 0.335 5.598 1.00 98.44 144 LYS A CA 1
ATOM 1102 C C . LYS A 1 144 ? -4.694 -0.748 6.669 1.00 98.44 144 LYS A C 1
ATOM 1104 O O . LYS A 1 144 ? -5.650 -0.723 7.440 1.00 98.44 144 LYS A O 1
ATOM 1109 N N . GLU A 1 145 ? -3.730 -1.661 6.744 1.00 98.44 145 GLU A N 1
ATOM 1110 C CA . GLU A 1 145 ? -3.694 -2.695 7.783 1.00 98.44 145 GLU A CA 1
ATOM 1111 C C . GLU A 1 145 ? -3.569 -2.092 9.185 1.00 98.44 145 GLU A C 1
ATOM 1113 O O . GLU A 1 145 ? -4.304 -2.477 10.094 1.00 98.44 145 GLU A O 1
ATOM 1118 N N . GLU A 1 146 ? -2.684 -1.111 9.368 1.00 98.44 146 GLU A N 1
ATOM 1119 C CA . GLU A 1 146 ? -2.536 -0.400 10.642 1.00 98.44 146 GLU A CA 1
ATOM 1120 C C . GLU A 1 146 ? -3.814 0.344 11.036 1.00 98.44 146 GLU A C 1
ATOM 1122 O O . GLU A 1 146 ? -4.245 0.272 12.190 1.00 98.44 146 GLU A O 1
ATOM 1127 N N . ARG A 1 147 ? -4.477 1.000 10.076 1.00 98.38 147 ARG A N 1
ATOM 1128 C CA . ARG A 1 147 ? -5.769 1.650 10.316 1.00 98.38 147 ARG A CA 1
ATOM 1129 C C . ARG A 1 147 ? -6.823 0.652 10.799 1.00 98.38 147 ARG A C 1
ATOM 1131 O O . ARG A 1 147 ? -7.513 0.947 11.773 1.00 98.38 147 ARG A O 1
ATOM 1138 N N . LEU A 1 148 ? -6.927 -0.514 10.161 1.00 98.50 148 LEU A N 1
ATOM 1139 C CA . LEU A 1 148 ? -7.866 -1.562 10.574 1.00 98.50 148 LEU A CA 1
ATOM 1140 C C . LEU A 1 148 ? -7.547 -2.094 11.978 1.00 98.50 148 LEU A C 1
ATOM 1142 O O . LEU A 1 148 ? -8.463 -2.294 12.773 1.00 98.50 148 LEU A O 1
ATOM 1146 N N . LYS A 1 149 ? -6.263 -2.258 12.326 1.00 98.44 149 LYS A N 1
ATOM 1147 C CA . LYS A 1 149 ? -5.847 -2.649 13.687 1.00 98.44 149 LYS A CA 1
ATOM 1148 C C . LYS A 1 149 ? -6.276 -1.616 14.731 1.00 98.44 149 LYS A C 1
ATOM 1150 O O . LYS A 1 149 ? -6.836 -1.986 15.761 1.00 98.44 149 LYS A O 1
ATOM 1155 N N . MET A 1 150 ? -6.063 -0.330 14.456 1.00 98.25 150 MET A N 1
ATOM 1156 C CA . MET A 1 150 ? -6.485 0.754 15.352 1.00 98.25 150 MET A CA 1
ATOM 1157 C C . MET A 1 150 ? -8.010 0.831 15.488 1.00 98.25 150 MET A C 1
ATOM 1159 O O . MET A 1 150 ? -8.522 1.122 16.568 1.00 98.25 150 MET A O 1
ATOM 1163 N N . GLU A 1 151 ? -8.749 0.566 14.413 1.00 98.38 151 GLU A N 1
ATOM 1164 C CA . GLU A 1 151 ? -10.212 0.540 14.428 1.00 98.38 151 GLU A CA 1
ATOM 1165 C C . GLU A 1 151 ? -10.756 -0.640 15.244 1.00 98.38 151 GLU A C 1
ATOM 1167 O O . GLU A 1 151 ? -11.613 -0.438 16.104 1.00 98.38 151 GLU A O 1
ATOM 1172 N N . ALA A 1 152 ? -10.178 -1.833 15.085 1.00 98.38 152 ALA A N 1
ATOM 1173 C CA . ALA A 1 152 ? -10.494 -2.990 15.920 1.00 98.38 152 ALA A CA 1
ATOM 1174 C C . ALA A 1 152 ? -10.168 -2.734 17.404 1.00 98.38 152 ALA A C 1
ATOM 1176 O O . ALA A 1 152 ? -10.958 -3.064 18.289 1.00 98.38 152 ALA A O 1
ATOM 1177 N N . GLN A 1 153 ? -9.038 -2.081 17.697 1.00 98.31 153 GLN A N 1
ATOM 1178 C CA . GLN A 1 153 ? -8.685 -1.698 19.066 1.00 98.31 153 GLN A CA 1
ATOM 1179 C C . GLN A 1 153 ? -9.692 -0.699 19.658 1.00 98.31 153 GLN A C 1
ATOM 1181 O O . GLN A 1 153 ? -10.056 -0.811 20.833 1.00 98.31 153 GLN A O 1
ATOM 1186 N N . ARG A 1 154 ? -10.166 0.268 18.860 1.00 98.38 154 ARG A N 1
ATOM 1187 C CA . ARG A 1 154 ? -11.214 1.211 19.278 1.00 98.38 154 ARG A CA 1
ATOM 1188 C C . ARG A 1 154 ? -12.516 0.485 19.586 1.00 98.38 154 ARG A C 1
ATOM 1190 O O . ARG A 1 154 ? -13.073 0.737 20.646 1.00 98.38 154 ARG A O 1
ATOM 1197 N N . GLN A 1 155 ? -12.953 -0.429 18.721 1.00 98.25 155 GLN A N 1
ATOM 1198 C CA . GLN A 1 155 ? -14.158 -1.235 18.949 1.00 98.25 155 GLN A CA 1
ATOM 1199 C C . GLN A 1 155 ? -14.058 -2.041 20.250 1.00 98.25 155 GLN A C 1
ATOM 1201 O O . GLN A 1 155 ? -14.930 -1.925 21.108 1.00 98.25 155 GLN A O 1
ATOM 1206 N N . ASN A 1 156 ? -12.940 -2.736 20.471 1.00 98.44 156 ASN A N 1
ATOM 1207 C CA . ASN A 1 156 ? -12.692 -3.457 21.723 1.00 98.44 156 ASN A CA 1
ATOM 1208 C C . ASN A 1 156 ? -12.746 -2.514 22.945 1.00 98.44 156 ASN A C 1
ATOM 1210 O O . ASN A 1 156 ? -13.412 -2.786 23.940 1.00 98.44 156 ASN A O 1
ATOM 1214 N N . SER A 1 157 ? -12.129 -1.333 22.847 1.00 98.31 157 SER A N 1
ATOM 1215 C CA . SER A 1 157 ? -12.186 -0.327 23.918 1.00 98.31 157 SER A CA 1
ATOM 1216 C C . SER A 1 157 ? -13.620 0.143 24.188 1.00 98.31 157 SER A C 1
ATOM 1218 O O . SER A 1 157 ? -14.000 0.314 25.345 1.00 98.31 157 SER A O 1
ATOM 1220 N N . THR A 1 158 ? -14.436 0.327 23.145 1.00 98.44 158 THR A N 1
ATOM 1221 C CA . THR A 1 158 ? -15.850 0.694 23.309 1.00 98.44 158 THR A CA 1
ATOM 1222 C C . THR A 1 158 ? -16.684 -0.424 23.928 1.00 98.44 158 THR A C 1
ATOM 1224 O O . THR A 1 158 ? -17.523 -0.128 24.775 1.00 98.44 158 THR A O 1
ATOM 1227 N N . GLU A 1 159 ? -16.421 -1.688 23.589 1.00 98.56 159 GLU A N 1
ATOM 1228 C CA . GLU A 1 159 ? -17.085 -2.847 24.201 1.00 98.56 159 GLU A CA 1
ATOM 1229 C C . GLU A 1 159 ? -16.765 -2.939 25.697 1.00 98.56 159 GLU A C 1
ATOM 1231 O O . GLU A 1 159 ? -17.675 -3.074 26.518 1.00 98.56 159 GLU A O 1
ATOM 1236 N N . ILE A 1 160 ? -15.492 -2.767 26.070 1.00 98.44 160 ILE A N 1
ATOM 1237 C CA . ILE A 1 160 ? -15.061 -2.745 27.475 1.00 98.44 160 ILE A CA 1
ATOM 1238 C C . ILE A 1 160 ? -15.750 -1.605 28.235 1.00 98.44 160 ILE A C 1
ATOM 1240 O O . ILE A 1 160 ? -16.264 -1.811 29.336 1.00 98.44 160 ILE A O 1
ATOM 1244 N N . LEU A 1 161 ? -15.792 -0.398 27.662 1.00 98.50 161 LEU A N 1
ATOM 1245 C CA . LEU A 1 161 ? -16.464 0.746 28.288 1.00 98.50 161 LEU A CA 1
ATOM 1246 C C . LEU A 1 161 ? -17.968 0.504 28.455 1.00 98.50 161 LEU A C 1
ATOM 1248 O O . LEU A 1 161 ? -18.531 0.838 29.499 1.00 98.50 161 LEU A O 1
ATOM 1252 N N . GLN A 1 162 ? -18.611 -0.115 27.466 1.00 98.56 162 GLN A N 1
ATOM 1253 C CA . GLN A 1 162 ? -20.018 -0.487 27.546 1.00 98.56 162 GLN A CA 1
ATOM 1254 C C . GLN A 1 162 ? -20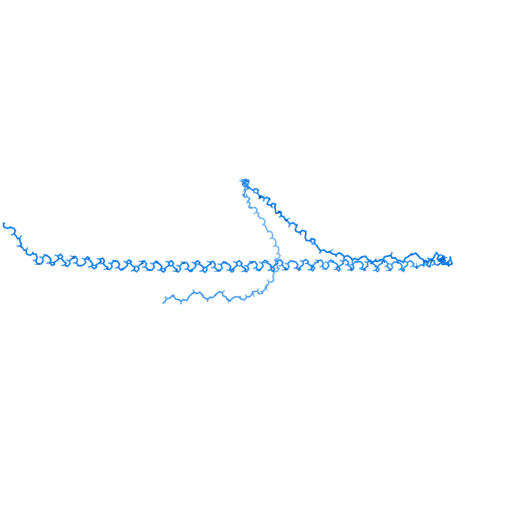.261 -1.538 28.639 1.00 98.56 162 GLN A C 1
ATOM 1256 O O . GLN A 1 162 ? -21.219 -1.420 29.405 1.00 98.56 162 GLN A O 1
ATOM 1261 N N . GLU A 1 163 ? -19.384 -2.535 28.770 1.00 98.69 163 GLU A N 1
ATOM 1262 C CA . GLU A 1 163 ? -19.465 -3.532 29.841 1.00 98.69 163 GLU A CA 1
ATOM 1263 C C . GLU A 1 163 ? -19.316 -2.890 31.229 1.00 98.69 163 GLU A C 1
ATOM 1265 O O . GLU A 1 163 ? -20.085 -3.204 32.145 1.00 98.69 163 GLU A O 1
ATOM 1270 N N . ILE A 1 164 ? -18.367 -1.962 31.388 1.00 98.62 164 ILE A N 1
ATOM 1271 C CA . ILE A 1 164 ? -18.182 -1.201 32.632 1.00 98.62 164 ILE A CA 1
ATOM 1272 C C . ILE A 1 164 ? -19.439 -0.384 32.949 1.00 98.62 164 ILE A C 1
ATOM 1274 O O . ILE A 1 164 ? -19.925 -0.453 34.078 1.00 98.62 164 ILE A O 1
ATOM 1278 N N . SER A 1 165 ? -19.998 0.326 31.964 1.00 98.62 165 SER A N 1
ATOM 1279 C CA . SER A 1 165 ? -21.242 1.091 32.127 1.00 98.62 165 SER A CA 1
ATOM 1280 C C . SER A 1 165 ? -22.384 0.197 32.609 1.00 98.62 165 SER A C 1
ATOM 1282 O O . SER A 1 165 ? -23.022 0.491 33.616 1.00 98.62 165 SER A O 1
ATOM 1284 N N . ASN A 1 166 ? -22.580 -0.957 31.966 1.00 98.69 166 ASN A N 1
ATOM 1285 C CA . ASN A 1 166 ? -23.619 -1.912 32.350 1.00 98.69 166 ASN A CA 1
ATOM 1286 C C . ASN A 1 166 ? -23.432 -2.425 33.790 1.00 98.69 166 ASN A C 1
ATOM 1288 O O . ASN A 1 166 ? -24.409 -2.617 34.517 1.00 98.69 166 ASN A O 1
ATOM 1292 N N . LYS A 1 167 ? -22.186 -2.668 34.219 1.00 98.69 167 LYS A N 1
ATOM 1293 C CA . LYS A 1 167 ? -21.881 -3.086 35.598 1.00 98.69 167 LYS A CA 1
ATOM 1294 C C . LYS A 1 167 ? -22.160 -1.972 36.607 1.00 98.69 167 LYS A C 1
ATOM 1296 O O . LYS A 1 167 ? -22.687 -2.272 37.679 1.00 98.69 167 LYS A O 1
ATOM 1301 N N . LEU A 1 168 ? -21.843 -0.718 36.279 1.00 98.62 168 LEU A N 1
ATOM 1302 C CA . LEU A 1 168 ? -22.162 0.434 37.128 1.00 98.62 168 LEU A CA 1
ATOM 1303 C C . LEU A 1 168 ? -23.677 0.579 37.306 1.00 98.62 168 LEU A C 1
ATOM 1305 O O . LEU A 1 168 ? -24.138 0.593 38.446 1.00 98.62 168 LEU A O 1
ATOM 1309 N N . ASP A 1 169 ? -24.455 0.514 36.223 1.00 98.62 169 ASP A N 1
ATOM 1310 C CA . ASP A 1 169 ? -25.924 0.564 36.284 1.00 98.62 169 ASP A CA 1
ATOM 1311 C C . ASP A 1 169 ? -26.506 -0.551 37.172 1.00 98.62 169 ASP A C 1
ATOM 1313 O O . ASP A 1 169 ? -27.482 -0.364 37.907 1.00 98.62 169 ASP A O 1
ATOM 1317 N N . GLN A 1 170 ? -25.920 -1.751 37.121 1.00 98.56 170 GLN A N 1
ATOM 1318 C CA . GLN A 1 170 ? -26.326 -2.860 37.986 1.00 98.56 170 GLN A CA 1
ATOM 1319 C C . GLN A 1 170 ? -26.007 -2.596 39.461 1.00 98.56 170 GLN A C 1
ATOM 1321 O O . GLN A 1 170 ? -26.812 -2.950 40.329 1.00 98.56 170 GLN A O 1
ATOM 1326 N N . LEU A 1 171 ? -24.843 -2.016 39.761 1.00 98.56 171 LEU A N 1
ATOM 1327 C CA . LEU A 1 171 ? -24.462 -1.657 41.126 1.00 98.56 171 LEU A CA 1
ATOM 1328 C C . LEU A 1 171 ? -25.357 -0.548 41.678 1.00 98.56 171 LEU A C 1
ATOM 1330 O O . LEU A 1 171 ? -25.824 -0.675 42.809 1.00 98.56 171 LEU A O 1
ATOM 1334 N N . GLU A 1 172 ? -25.678 0.467 40.879 1.00 98.56 172 GLU A N 1
ATOM 1335 C CA . GLU A 1 172 ? -26.612 1.532 41.259 1.00 98.56 172 GLU A CA 1
ATOM 1336 C C . GLU A 1 172 ? -28.003 0.976 41.578 1.00 98.56 172 GLU A C 1
ATOM 1338 O O . GLU A 1 172 ? -28.560 1.260 42.641 1.00 98.56 172 GLU A O 1
ATOM 1343 N N . LYS A 1 173 ? -28.537 0.090 40.725 1.00 98.56 173 LYS A N 1
ATOM 1344 C CA . LYS A 1 173 ? -29.818 -0.594 40.986 1.00 98.56 173 LYS A CA 1
ATOM 1345 C C . LYS A 1 173 ? -29.789 -1.406 42.280 1.00 98.56 173 LYS A C 1
ATOM 1347 O O . LYS A 1 173 ? -30.763 -1.390 43.035 1.00 98.56 173 LYS A O 1
ATOM 1352 N N . LYS A 1 174 ? -28.690 -2.118 42.555 1.00 98.56 174 LYS A N 1
ATOM 1353 C CA . LYS A 1 174 ? -28.524 -2.865 43.813 1.00 98.56 174 LYS A CA 1
ATOM 1354 C C . LYS A 1 174 ? -28.487 -1.921 45.009 1.00 98.56 174 LYS A C 1
ATOM 1356 O O . LYS A 1 174 ? -29.167 -2.194 45.993 1.00 98.56 174 LYS A O 1
ATOM 1361 N N . LEU A 1 175 ? -27.740 -0.823 44.920 1.00 98.50 175 LEU A N 1
ATOM 1362 C CA . LEU A 1 175 ? -27.626 0.169 45.986 1.00 98.50 175 LEU A CA 1
ATOM 1363 C C . LEU A 1 175 ? -28.992 0.786 46.305 1.00 98.50 175 LEU A C 1
ATOM 1365 O O . LEU A 1 175 ? -29.390 0.773 47.466 1.00 98.50 175 LEU A O 1
ATOM 1369 N N . LEU A 1 176 ? -29.758 1.188 45.286 1.00 98.31 176 LEU A N 1
ATOM 1370 C CA . LEU A 1 176 ? -31.135 1.674 45.446 1.00 98.31 176 LEU A CA 1
ATOM 1371 C C . LEU A 1 176 ? -32.057 0.631 46.100 1.00 98.31 176 LEU A C 1
ATOM 1373 O O . LEU A 1 176 ? -32.887 0.953 46.952 1.00 98.31 176 LEU A O 1
ATOM 1377 N N . ALA A 1 177 ? -31.916 -0.646 45.736 1.00 98.25 177 ALA A N 1
ATOM 1378 C CA . ALA A 1 177 ? -32.682 -1.716 46.368 1.00 98.25 177 ALA A CA 1
ATOM 1379 C C . ALA A 1 177 ? -32.305 -1.901 47.850 1.00 98.25 177 ALA A C 1
ATOM 1381 O O . ALA A 1 177 ? -33.187 -2.153 48.673 1.00 98.25 177 ALA A O 1
ATOM 1382 N N . TYR A 1 178 ? -31.023 -1.771 48.205 1.00 98.19 178 TYR A N 1
ATOM 1383 C CA . TYR A 1 178 ? -30.570 -1.817 49.598 1.00 98.19 178 TYR A CA 1
ATOM 1384 C C . TYR A 1 178 ? -31.078 -0.621 50.407 1.00 98.19 178 TYR A C 1
ATOM 1386 O O . TYR A 1 178 ? -31.619 -0.835 51.491 1.00 98.19 178 TYR A O 1
ATOM 1394 N N . THR A 1 179 ? -30.993 0.602 49.876 1.00 97.94 179 THR A N 1
ATOM 1395 C CA . THR A 1 179 ? -31.495 1.804 50.566 1.00 97.94 179 THR A CA 1
ATOM 1396 C C . THR A 1 179 ? -33.001 1.729 50.801 1.00 97.94 179 THR A C 1
ATOM 1398 O O . THR A 1 179 ? -33.470 2.056 51.889 1.00 97.94 179 THR A O 1
ATOM 1401 N N . ASN A 1 180 ? -33.764 1.221 49.828 1.00 97.62 180 ASN A N 1
ATOM 1402 C CA . ASN A 1 180 ? -35.207 1.021 49.982 1.00 97.62 180 ASN A CA 1
ATOM 1403 C C . ASN A 1 180 ? -35.529 -0.048 51.036 1.00 97.62 180 ASN A C 1
ATOM 1405 O O . ASN A 1 180 ? -36.420 0.153 51.858 1.00 97.62 180 ASN A O 1
ATOM 1409 N N . LYS A 1 181 ? -34.793 -1.169 51.060 1.00 97.31 181 LYS A N 1
ATOM 1410 C CA . LYS A 1 181 ? -34.953 -2.197 52.106 1.00 97.31 181 LYS A CA 1
ATOM 1411 C C . LYS A 1 181 ? -34.649 -1.645 53.497 1.00 97.31 181 LYS A C 1
ATOM 1413 O O . LYS A 1 181 ? -35.367 -1.960 54.442 1.00 97.31 181 LYS A O 1
ATOM 1418 N N . GLU A 1 182 ? -33.609 -0.826 53.625 1.00 96.62 182 GLU A N 1
ATOM 1419 C CA . GLU A 1 182 ? -33.248 -0.188 54.890 1.00 96.62 182 GLU A CA 1
ATOM 1420 C C . GLU A 1 182 ? -34.325 0.807 55.348 1.00 96.62 182 GLU A C 1
ATOM 1422 O O . GLU A 1 182 ? -34.694 0.804 56.523 1.00 96.62 182 GLU A O 1
ATOM 1427 N N . ALA A 1 183 ? -34.881 1.603 54.429 1.00 95.81 183 ALA A N 1
ATOM 1428 C CA . ALA A 1 183 ? -35.992 2.511 54.715 1.00 95.81 183 ALA A CA 1
ATOM 1429 C C . ALA A 1 183 ? -37.234 1.752 55.217 1.00 95.81 183 ALA A C 1
ATOM 1431 O O . ALA A 1 183 ? -37.734 2.051 56.301 1.00 95.81 183 ALA A O 1
ATOM 1432 N N . VAL A 1 184 ? -37.657 0.696 54.509 1.00 95.75 184 VAL A N 1
ATOM 1433 C CA . VAL A 1 184 ? -38.788 -0.160 54.919 1.00 95.75 184 VAL A CA 1
ATOM 1434 C C . VAL A 1 184 ? -38.522 -0.830 56.271 1.00 95.75 184 VAL A C 1
ATOM 1436 O O . VAL A 1 184 ? -39.406 -0.897 57.125 1.00 95.75 184 VAL A O 1
ATOM 1439 N N . SER A 1 185 ? -37.292 -1.298 56.509 1.00 93.94 185 SER A N 1
ATOM 1440 C CA . SER A 1 185 ? -36.915 -1.877 57.800 1.00 93.94 185 SER A CA 1
ATOM 1441 C C . SER A 1 185 ? -37.030 -0.853 58.931 1.00 93.94 185 SER A C 1
ATOM 1443 O O . SER A 1 185 ? -37.542 -1.201 59.994 1.00 93.94 185 SER A O 1
ATOM 1445 N N . LYS A 1 186 ? -36.602 0.398 58.722 1.00 92.75 186 LYS A N 1
ATOM 1446 C CA . LYS A 1 186 ? -36.724 1.476 59.719 1.00 92.75 186 LYS A CA 1
ATOM 1447 C C . LYS A 1 186 ? -38.183 1.843 59.988 1.00 92.75 186 LYS A C 1
ATOM 1449 O O . LYS A 1 186 ? -38.559 1.964 61.151 1.00 92.75 186 LYS A O 1
ATOM 1454 N N . GLU A 1 187 ? -39.010 1.959 58.952 1.00 92.50 187 GLU A N 1
ATOM 1455 C CA . GLU A 1 187 ? -40.450 2.225 59.091 1.00 92.50 187 GLU A CA 1
ATOM 1456 C C . GLU A 1 187 ? -41.166 1.095 59.840 1.00 92.50 187 GLU A C 1
ATOM 1458 O O . GLU A 1 187 ? -41.922 1.346 60.778 1.00 92.50 187 GLU A O 1
ATOM 1463 N N . SER A 1 188 ? -40.871 -0.164 59.500 1.00 90.88 188 SER A N 1
ATOM 1464 C CA . SER A 1 188 ? -41.429 -1.319 60.213 1.00 90.88 188 SER A CA 1
ATOM 1465 C C . SER A 1 188 ? -40.974 -1.366 61.674 1.00 90.88 188 SER A C 1
ATOM 1467 O O . SER A 1 188 ? -41.785 -1.639 62.555 1.00 90.88 188 SER A O 1
ATOM 1469 N N . ALA A 1 189 ? -39.715 -1.022 61.967 1.00 88.12 189 ALA A N 1
ATOM 1470 C CA . ALA A 1 189 ? -39.218 -0.926 63.335 1.00 88.12 189 ALA A CA 1
ATOM 1471 C C . ALA A 1 189 ? -39.894 0.208 64.120 1.00 88.12 189 ALA A C 1
ATOM 1473 O O . ALA A 1 189 ? -40.148 0.035 65.303 1.00 88.12 189 ALA A O 1
ATOM 1474 N N . GLN A 1 190 ? -40.235 1.337 63.493 1.00 86.88 190 GLN A N 1
ATOM 1475 C CA . GLN A 1 190 ? -41.028 2.392 64.141 1.00 86.88 190 GLN A CA 1
ATOM 1476 C C . GLN A 1 190 ? -42.481 1.963 64.384 1.00 86.88 190 GLN A C 1
ATOM 1478 O O . GLN A 1 190 ? -43.067 2.328 65.400 1.00 86.88 190 GLN A O 1
ATOM 1483 N N . PHE A 1 191 ? -43.062 1.178 63.473 1.00 87.19 191 PHE A N 1
ATOM 1484 C CA . PHE A 1 191 ? -44.441 0.705 63.583 1.00 87.19 191 PHE A CA 1
ATOM 1485 C C . PHE A 1 191 ? -44.605 -0.420 64.621 1.00 87.19 191 PHE A C 1
ATOM 1487 O O . PHE A 1 191 ? -45.534 -0.393 65.427 1.00 87.19 191 PHE A O 1
ATOM 1494 N N . PHE A 1 192 ? -43.697 -1.403 64.622 1.00 83.00 192 PHE A N 1
ATOM 1495 C CA . PHE A 1 192 ? -43.718 -2.563 65.525 1.00 83.00 192 PHE A CA 1
ATOM 1496 C C . PHE A 1 192 ? -42.900 -2.362 66.803 1.00 83.00 192 PHE A C 1
ATOM 1498 O O . PHE A 1 192 ? -43.117 -3.078 67.781 1.00 83.00 192 PHE A O 1
ATOM 1505 N N . GLY A 1 193 ? -41.990 -1.387 66.822 1.00 62.38 193 GLY A N 1
ATOM 1506 C CA . GLY A 1 193 ? -41.273 -0.903 67.998 1.00 62.38 193 GLY A CA 1
ATOM 1507 C C . GLY A 1 193 ? -42.208 -0.151 68.931 1.00 62.38 193 GLY A C 1
ATOM 1508 O O . GLY A 1 193 ? -42.141 1.065 69.079 1.00 62.38 193 GLY A O 1
ATOM 1509 N N . LEU A 1 194 ? -43.106 -0.925 69.539 1.00 53.72 194 LEU A N 1
ATOM 1510 C CA . LEU A 1 194 ? -43.327 -0.977 70.973 1.00 53.72 194 LEU A CA 1
ATOM 1511 C C . LEU A 1 194 ? -42.679 0.190 71.713 1.00 53.72 194 LEU A C 1
ATOM 1513 O O . LEU A 1 194 ? -41.463 0.245 71.902 1.00 53.72 194 LEU A O 1
ATOM 1517 N N . LYS A 1 195 ? -43.557 1.058 72.213 1.00 54.75 195 LYS A N 1
ATOM 1518 C CA . LYS A 1 195 ? -43.358 1.875 73.403 1.00 54.75 195 LYS A CA 1
ATOM 1519 C C . LYS A 1 195 ? -42.889 0.988 74.568 1.00 54.75 195 LYS A C 1
ATOM 1521 O O . LYS A 1 195 ? -43.636 0.777 75.517 1.00 54.75 195 LYS A O 1
ATOM 1526 N N . TYR A 1 196 ? -41.650 0.511 74.564 1.00 55.81 196 TYR A N 1
ATOM 1527 C CA . TYR A 1 196 ? -40.948 0.207 75.806 1.00 55.81 196 TYR A CA 1
ATOM 1528 C C . TYR A 1 196 ? -40.488 1.547 76.378 1.00 55.81 196 TYR A C 1
ATOM 1530 O O . TYR A 1 196 ? -39.313 1.889 76.421 1.00 55.81 196 TYR A O 1
ATOM 1538 N N . SER A 1 197 ? -41.498 2.344 76.730 1.00 48.00 197 SER A N 1
ATOM 1539 C CA . SER A 1 197 ? -41.405 3.473 77.630 1.00 48.00 197 SER A CA 1
ATOM 1540 C C . SER A 1 197 ? -40.828 2.923 78.924 1.00 48.00 197 SER A C 1
ATOM 1542 O O . SER A 1 197 ? -41.532 2.240 79.668 1.00 48.00 197 SER A O 1
ATOM 1544 N N . SER A 1 198 ? -39.542 3.182 79.146 1.00 49.25 198 SER A N 1
ATOM 1545 C CA . SER A 1 198 ? -38.888 3.021 80.437 1.00 49.25 198 SER A CA 1
ATOM 1546 C C . SER A 1 198 ? -39.755 3.693 81.500 1.00 49.25 198 SER A C 1
ATOM 1548 O O . SER A 1 198 ? -39.936 4.913 81.468 1.00 49.25 198 SER A O 1
ATOM 1550 N N . SER A 1 199 ? -40.354 2.871 82.359 1.00 48.28 199 SER A N 1
ATOM 1551 C CA . SER A 1 199 ? -40.879 3.296 83.658 1.00 48.28 199 SER A CA 1
ATOM 1552 C C . SER A 1 199 ? -39.725 3.373 84.647 1.00 48.28 199 SER A C 1
ATOM 1554 O O . SER A 1 199 ? -38.792 2.552 84.487 1.00 48.28 199 SER A O 1
#

pLDDT: mean 74.15, std 22.99, range [39.91, 98.69]